Protein AF-A0A969H6C7-F1 (afdb_monomer_lite)

Sequence (296 aa):
MNLISELNAKKTYTETFSRNLITAAVVRMRVDLLSYNAMNLAEEISSWQKSLVGAHTVEDFLAGESTYPALMIPWWLAHSMYGRVDINFHTNLVYAFVNGYYAMRLTNTLEHPHLSPALHFFHAKFNEMYHPYFGADHIFWRFLTTTWVQYAESLFHGRSNDVDARVALTKIAVVAICYRHQHHTLIAPWLKLADSFGVWEQALEELLYWRQYEQRQVKTWFLDAAAQLCQSGETVADWVERQGLEWGFQRMEQKLDKLIEEVSSFKSEGLLHYLAHRKSMLHQQKEATKTSALKQ

Structure (mmCIF, N/CA/C/O backbone):
data_AF-A0A969H6C7-F1
#
_entry.id   AF-A0A969H6C7-F1
#
loop_
_atom_site.group_PDB
_atom_site.id
_atom_site.type_symbol
_atom_site.label_atom_id
_atom_site.label_alt_id
_atom_site.label_comp_id
_atom_site.label_asym_id
_atom_site.label_entity_id
_atom_site.label_seq_id
_atom_site.pdbx_PDB_ins_code
_atom_site.Cartn_x
_atom_site.Cartn_y
_atom_site.Cartn_z
_atom_site.occupancy
_atom_site.B_iso_or_equiv
_atom_site.auth_seq_id
_atom_site.auth_comp_id
_atom_site.auth_asym_id
_atom_site.auth_atom_id
_atom_site.pdbx_PDB_model_num
ATOM 1 N N . MET A 1 1 ? 11.470 -33.787 10.511 1.00 46.31 1 MET A N 1
ATOM 2 C CA . MET A 1 1 ? 12.002 -32.413 10.391 1.00 46.31 1 MET A CA 1
ATOM 3 C C . MET A 1 1 ? 10.806 -31.475 10.437 1.00 46.31 1 MET A C 1
ATOM 5 O O . MET A 1 1 ? 9.814 -31.773 9.789 1.00 46.31 1 MET A O 1
ATOM 9 N N . ASN A 1 2 ? 10.801 -30.502 11.348 1.00 43.19 2 ASN A N 1
ATOM 10 C CA . ASN A 1 2 ? 9.576 -29.840 11.801 1.00 43.19 2 ASN A CA 1
ATOM 11 C C . ASN A 1 2 ? 9.119 -28.797 10.761 1.00 43.19 2 ASN A C 1
ATOM 13 O O . ASN A 1 2 ? 9.894 -27.904 10.421 1.00 43.19 2 ASN A O 1
ATOM 17 N N . LEU A 1 3 ? 7.877 -28.885 10.271 1.00 35.41 3 LEU A N 1
ATOM 18 C CA . LEU A 1 3 ? 7.308 -27.944 9.290 1.00 35.41 3 LEU A CA 1
ATOM 19 C C . LEU A 1 3 ? 7.485 -26.487 9.762 1.00 35.41 3 LEU A C 1
ATOM 21 O O . LEU A 1 3 ? 7.820 -25.603 8.986 1.00 35.41 3 LEU A O 1
ATOM 25 N N . ILE A 1 4 ? 7.380 -26.264 11.075 1.00 38.31 4 ILE A N 1
ATOM 26 C CA . ILE A 1 4 ? 7.579 -24.967 11.732 1.00 38.31 4 ILE A CA 1
ATOM 27 C C . ILE A 1 4 ? 9.027 -24.454 11.593 1.00 38.31 4 ILE A C 1
ATOM 29 O O . ILE A 1 4 ? 9.227 -23.259 11.398 1.00 38.31 4 ILE A O 1
ATOM 33 N N . SER A 1 5 ? 10.050 -25.320 11.640 1.00 35.19 5 SER A N 1
ATOM 34 C CA . SER A 1 5 ? 11.451 -24.888 11.479 1.00 35.19 5 SER A CA 1
ATOM 35 C C . SER A 1 5 ? 11.804 -24.535 10.032 1.00 35.19 5 SER A C 1
ATOM 37 O O . SER A 1 5 ? 12.533 -23.573 9.808 1.00 35.19 5 SER A O 1
ATOM 39 N N . GLU A 1 6 ? 11.253 -25.254 9.048 1.00 39.19 6 GLU A N 1
ATOM 40 C CA . GLU A 1 6 ? 11.423 -24.903 7.627 1.00 39.19 6 GLU A CA 1
ATOM 41 C C . GLU A 1 6 ? 10.637 -23.638 7.255 1.00 39.19 6 GLU A C 1
ATOM 43 O O . GLU A 1 6 ? 11.134 -22.796 6.504 1.00 39.19 6 GLU A O 1
ATOM 48 N N . LEU A 1 7 ? 9.444 -23.458 7.832 1.00 44.38 7 LEU A N 1
ATOM 49 C CA . LEU A 1 7 ? 8.639 -22.246 7.672 1.00 44.38 7 LEU A CA 1
ATOM 50 C C . LEU A 1 7 ? 9.320 -21.022 8.302 1.00 44.38 7 LEU A C 1
ATOM 52 O O . LEU A 1 7 ? 9.371 -19.971 7.668 1.00 44.38 7 LEU A O 1
ATOM 56 N N . ASN A 1 8 ? 9.922 -21.161 9.487 1.00 39.47 8 ASN A N 1
ATOM 57 C CA . ASN A 1 8 ? 10.677 -20.076 10.120 1.00 39.47 8 ASN A CA 1
ATOM 58 C C . ASN A 1 8 ? 11.936 -19.699 9.320 1.00 39.47 8 ASN A C 1
ATOM 60 O O . ASN A 1 8 ? 12.222 -18.516 9.171 1.00 39.47 8 ASN A O 1
ATOM 64 N N . ALA A 1 9 ? 12.648 -20.668 8.731 1.00 41.81 9 ALA A N 1
ATOM 65 C CA . ALA A 1 9 ? 13.809 -20.388 7.881 1.00 41.81 9 ALA A CA 1
ATOM 66 C C . ALA A 1 9 ? 13.431 -19.660 6.571 1.00 41.81 9 ALA A C 1
ATOM 68 O O . ALA A 1 9 ? 14.112 -18.716 6.162 1.00 41.81 9 ALA A O 1
ATOM 69 N N . LYS A 1 10 ? 12.312 -20.042 5.932 1.00 49.72 10 LYS A N 1
ATOM 70 C CA . LYS A 1 10 ? 11.771 -19.344 4.746 1.00 49.72 10 LYS A CA 1
ATOM 71 C C . LYS A 1 10 ? 11.244 -17.937 5.077 1.00 49.72 10 LYS A C 1
ATOM 73 O O . LYS A 1 10 ? 11.385 -17.028 4.250 1.00 49.72 10 LYS A O 1
ATOM 78 N N . LYS A 1 11 ? 10.690 -17.745 6.283 1.00 51.75 11 LYS A N 1
ATOM 79 C CA . LYS A 1 11 ? 10.237 -16.446 6.809 1.00 51.75 11 LYS A CA 1
ATOM 80 C C . LYS A 1 11 ? 11.403 -15.464 6.939 1.00 51.75 11 LYS A C 1
ATOM 82 O O . LYS A 1 11 ? 11.370 -14.398 6.328 1.00 51.75 11 LYS A O 1
ATOM 87 N N . THR A 1 12 ? 12.482 -15.872 7.612 1.00 57.22 12 THR A N 1
ATOM 88 C CA . THR A 1 12 ? 13.676 -15.030 7.787 1.00 57.22 12 THR A CA 1
ATOM 89 C C . THR A 1 12 ? 14.311 -14.650 6.451 1.00 57.22 12 THR A C 1
ATOM 91 O O . THR A 1 12 ? 14.778 -13.523 6.301 1.00 57.22 12 THR A O 1
ATOM 94 N N . TYR A 1 13 ? 14.294 -15.538 5.453 1.00 52.09 13 TYR A N 1
ATOM 95 C CA . TYR A 1 13 ? 14.873 -15.236 4.144 1.00 52.09 13 TYR A CA 1
ATOM 96 C C . TYR A 1 13 ? 14.082 -14.164 3.383 1.00 52.09 13 TYR A C 1
ATOM 98 O O . TYR A 1 13 ? 14.671 -13.208 2.886 1.00 52.09 13 TYR A O 1
ATOM 106 N N . THR A 1 14 ? 12.753 -14.287 3.331 1.00 63.06 14 THR A N 1
ATOM 107 C CA . THR A 1 14 ? 11.897 -13.361 2.570 1.00 63.06 14 THR A CA 1
ATOM 108 C C . THR A 1 14 ? 11.864 -11.972 3.213 1.00 63.06 14 THR A C 1
ATOM 110 O O . THR A 1 14 ? 12.031 -10.975 2.513 1.00 63.06 14 THR A O 1
ATOM 113 N N . GLU A 1 15 ? 11.751 -11.901 4.543 1.00 65.38 15 GLU A N 1
ATOM 114 C CA . GLU A 1 15 ? 11.756 -10.641 5.302 1.00 65.38 15 GLU A CA 1
ATOM 115 C C . GLU A 1 15 ? 13.103 -9.915 5.183 1.00 65.38 15 GLU A C 1
ATOM 117 O O . GLU A 1 15 ? 13.151 -8.747 4.786 1.00 65.38 15 GLU A O 1
ATOM 122 N N . THR A 1 16 ? 14.216 -10.621 5.412 1.00 65.06 16 THR A N 1
ATOM 123 C CA . THR A 1 16 ? 15.564 -10.043 5.260 1.00 65.06 16 THR A CA 1
ATOM 124 C C . THR A 1 16 ? 15.804 -9.552 3.833 1.00 65.06 16 THR A C 1
ATOM 126 O O . THR A 1 16 ? 16.326 -8.458 3.624 1.00 65.06 16 THR A O 1
ATOM 129 N N . PHE A 1 17 ? 15.384 -10.334 2.837 1.00 68.88 17 PHE A N 1
ATOM 130 C CA . PHE A 1 17 ? 15.564 -9.991 1.433 1.00 68.88 17 PHE A CA 1
ATOM 131 C C . PHE A 1 17 ? 14.776 -8.732 1.041 1.00 68.88 17 PHE A C 1
ATOM 133 O O . PHE A 1 17 ? 15.332 -7.811 0.443 1.00 68.88 17 PHE A O 1
ATOM 140 N N . SER A 1 18 ? 13.504 -8.646 1.436 1.00 77.38 18 SER A N 1
ATOM 141 C CA . SER A 1 18 ? 12.670 -7.469 1.171 1.00 77.38 18 SER A CA 1
ATOM 142 C C . SER A 1 18 ? 13.190 -6.199 1.851 1.00 77.38 18 SER A C 1
ATOM 144 O O . SER A 1 18 ? 13.223 -5.143 1.219 1.00 77.38 18 SER A O 1
ATOM 146 N N . ARG A 1 19 ? 13.694 -6.298 3.090 1.00 85.06 19 ARG A N 1
ATOM 147 C CA . ARG A 1 19 ? 14.294 -5.155 3.790 1.00 85.06 19 ARG A CA 1
ATOM 148 C C . ARG A 1 19 ? 15.532 -4.643 3.061 1.00 85.06 19 ARG A C 1
ATOM 150 O O . ARG A 1 19 ? 15.657 -3.441 2.867 1.00 85.06 19 ARG A O 1
ATOM 157 N N . ASN A 1 20 ? 16.386 -5.540 2.566 1.00 89.19 20 ASN A N 1
ATOM 158 C CA . ASN A 1 20 ? 17.564 -5.151 1.788 1.00 89.19 20 ASN A CA 1
ATOM 159 C C . ASN A 1 20 ? 17.195 -4.398 0.500 1.00 89.19 20 ASN A C 1
ATOM 161 O O . ASN A 1 20 ? 17.874 -3.434 0.150 1.00 89.19 20 ASN A O 1
ATOM 165 N N . LEU A 1 21 ? 16.117 -4.794 -0.190 1.00 91.69 21 LEU A N 1
ATOM 166 C CA . LEU A 1 21 ? 15.640 -4.071 -1.374 1.00 91.69 21 LEU A CA 1
ATOM 167 C C . LEU A 1 21 ? 15.113 -2.674 -1.033 1.00 91.69 21 LEU A C 1
ATOM 169 O O . LEU A 1 21 ? 15.402 -1.721 -1.755 1.00 91.69 21 LEU A O 1
ATOM 173 N N . ILE A 1 22 ? 14.377 -2.541 0.072 1.00 92.38 22 ILE A N 1
ATOM 174 C CA . ILE A 1 22 ? 13.881 -1.248 0.560 1.00 92.38 22 ILE A CA 1
ATOM 175 C C . ILE A 1 22 ? 15.056 -0.339 0.922 1.00 92.38 22 ILE A C 1
ATOM 177 O O . ILE A 1 22 ? 15.124 0.792 0.446 1.00 92.38 22 ILE A O 1
ATOM 181 N N . THR A 1 23 ? 16.020 -0.841 1.697 1.00 93.56 23 THR A N 1
ATOM 182 C CA . THR A 1 23 ? 17.235 -0.095 2.044 1.00 93.56 23 THR A CA 1
ATOM 183 C C . THR A 1 23 ? 17.990 0.340 0.791 1.00 93.56 23 THR A C 1
ATOM 185 O O . THR A 1 23 ? 18.357 1.506 0.669 1.00 93.56 23 THR A O 1
ATOM 188 N N . ALA A 1 24 ? 18.170 -0.555 -0.184 1.00 94.56 24 ALA A N 1
ATOM 189 C CA . ALA A 1 24 ? 18.819 -0.213 -1.445 1.00 94.56 24 ALA A CA 1
ATOM 190 C C . ALA A 1 24 ? 18.055 0.878 -2.215 1.00 94.56 24 ALA A C 1
ATOM 192 O O . ALA A 1 24 ? 18.681 1.782 -2.767 1.00 94.56 24 ALA A O 1
ATOM 193 N N . ALA A 1 25 ? 16.719 0.839 -2.223 1.00 96.19 25 ALA A N 1
ATOM 194 C CA . ALA A 1 25 ? 15.891 1.857 -2.861 1.00 96.19 25 ALA A CA 1
ATOM 195 C C . ALA A 1 25 ? 16.013 3.230 -2.176 1.00 96.19 25 ALA A C 1
ATOM 197 O O . ALA A 1 25 ? 16.185 4.239 -2.863 1.00 96.19 25 ALA A O 1
ATOM 198 N N . VAL A 1 26 ? 15.986 3.276 -0.841 1.00 94.62 26 VAL A N 1
ATOM 199 C CA . VAL A 1 26 ? 16.152 4.516 -0.061 1.00 94.62 26 VAL A CA 1
ATOM 200 C C . VAL A 1 26 ? 17.550 5.107 -0.265 1.00 94.62 26 VAL A C 1
ATOM 202 O O . VAL A 1 26 ? 17.691 6.302 -0.532 1.00 94.62 26 VAL A O 1
ATOM 205 N N . VAL A 1 27 ? 18.591 4.269 -0.229 1.00 95.19 27 VAL A N 1
ATOM 206 C CA . VAL A 1 27 ? 19.972 4.693 -0.505 1.00 95.19 27 VAL A CA 1
ATOM 207 C C . VAL A 1 27 ? 20.102 5.225 -1.932 1.00 95.19 27 VAL A C 1
ATOM 209 O O . VAL A 1 27 ? 20.648 6.311 -2.124 1.00 95.19 27 VAL A O 1
ATOM 212 N N . ARG A 1 28 ? 19.565 4.510 -2.930 1.00 96.75 28 ARG A N 1
ATOM 213 C CA . ARG A 1 28 ? 19.587 4.941 -4.336 1.00 96.75 28 ARG A CA 1
ATOM 214 C C . ARG A 1 28 ? 18.908 6.295 -4.524 1.00 96.75 28 ARG A C 1
ATOM 216 O O . ARG A 1 28 ? 19.462 7.147 -5.204 1.00 96.75 28 ARG A O 1
ATOM 223 N N . MET A 1 29 ? 17.763 6.524 -3.885 1.00 96.12 29 MET A N 1
ATOM 224 C CA . MET A 1 29 ? 17.025 7.792 -3.966 1.00 96.12 29 MET A CA 1
ATOM 225 C C . MET A 1 29 ? 17.876 8.958 -3.459 1.00 96.12 29 MET A C 1
ATOM 227 O O . MET A 1 29 ? 17.951 10.006 -4.100 1.00 96.12 29 MET A O 1
ATOM 231 N N . ARG A 1 30 ? 18.569 8.761 -2.331 1.00 93.38 30 ARG A N 1
ATOM 232 C CA . ARG A 1 30 ? 19.488 9.762 -1.785 1.00 93.38 30 ARG A CA 1
ATOM 233 C C . ARG A 1 30 ? 20.674 10.014 -2.717 1.00 93.38 30 ARG A C 1
ATOM 235 O O . ARG A 1 30 ? 21.039 11.167 -2.926 1.00 93.38 30 ARG A O 1
ATOM 242 N N . VAL A 1 31 ? 21.267 8.959 -3.276 1.00 95.50 31 VAL A N 1
ATOM 243 C CA . VAL A 1 31 ? 22.373 9.075 -4.241 1.00 95.50 31 VAL A CA 1
ATOM 244 C C . VAL A 1 31 ? 21.931 9.834 -5.493 1.00 95.50 31 VAL A C 1
ATOM 246 O O . VAL A 1 31 ? 22.638 10.745 -5.918 1.00 95.50 31 VAL A O 1
ATOM 249 N N . ASP A 1 32 ? 20.752 9.528 -6.037 1.00 95.62 32 ASP A N 1
ATOM 250 C CA . ASP A 1 32 ? 20.200 10.207 -7.211 1.00 95.62 32 ASP A CA 1
ATOM 251 C C . ASP A 1 32 ? 20.041 11.713 -6.946 1.00 95.62 32 ASP A C 1
ATOM 253 O O . ASP A 1 32 ? 20.537 12.520 -7.730 1.00 95.62 32 ASP A O 1
ATOM 257 N N . LEU A 1 33 ? 19.442 12.114 -5.817 1.00 92.88 33 LEU A N 1
ATOM 258 C CA . LEU A 1 33 ? 19.308 13.532 -5.441 1.00 92.88 33 LEU A CA 1
ATOM 259 C C . LEU A 1 33 ? 20.664 14.253 -5.378 1.00 92.88 33 LEU A C 1
ATOM 261 O O . LEU A 1 33 ? 20.816 15.352 -5.915 1.00 92.88 33 LEU A O 1
ATOM 265 N N . LEU A 1 34 ? 21.664 13.621 -4.760 1.00 92.88 34 LEU A N 1
ATOM 266 C CA . LEU A 1 34 ? 23.010 14.187 -4.655 1.00 92.88 34 LEU A CA 1
ATOM 267 C C . LEU A 1 34 ? 23.708 14.275 -6.019 1.00 92.88 34 LEU A C 1
ATOM 269 O O . LEU A 1 34 ? 24.410 15.250 -6.276 1.00 92.88 34 LEU A O 1
ATOM 273 N N . SER A 1 35 ? 23.477 13.313 -6.917 1.00 93.75 35 SER A N 1
ATOM 274 C CA . SER A 1 35 ? 24.076 13.302 -8.259 1.00 93.75 35 SER A CA 1
ATOM 275 C C . SER A 1 35 ? 23.620 14.471 -9.144 1.00 93.75 35 SER A C 1
ATOM 277 O O . SER A 1 35 ? 24.362 14.899 -10.025 1.00 93.75 35 SER A O 1
ATOM 279 N N . TYR A 1 36 ? 22.439 15.040 -8.872 1.00 90.69 36 TYR A N 1
ATOM 280 C CA . TYR A 1 36 ? 21.920 16.229 -9.557 1.00 90.69 36 TYR A CA 1
ATOM 281 C C . TYR A 1 36 ? 22.321 17.552 -8.880 1.00 90.69 36 TYR A C 1
ATOM 283 O O . TYR A 1 36 ? 21.753 18.595 -9.198 1.00 90.69 36 TYR A O 1
ATOM 291 N N . ASN A 1 37 ? 23.274 17.536 -7.938 1.00 89.12 37 ASN A N 1
ATOM 292 C CA . ASN A 1 37 ? 23.652 18.689 -7.107 1.00 89.12 37 ASN A CA 1
ATOM 293 C C . ASN A 1 37 ? 22.472 19.302 -6.322 1.00 89.12 37 ASN A C 1
ATOM 295 O O . ASN A 1 37 ? 22.511 20.470 -5.936 1.00 89.12 37 ASN A O 1
ATOM 299 N N . ALA A 1 38 ? 21.424 18.521 -6.043 1.00 92.00 38 ALA A N 1
ATOM 300 C CA . ALA A 1 38 ? 20.226 18.975 -5.338 1.00 92.00 38 ALA A CA 1
ATOM 301 C C . ALA A 1 38 ? 20.362 18.801 -3.812 1.00 92.00 38 ALA A C 1
ATOM 303 O O . ALA A 1 38 ? 19.491 18.227 -3.162 1.00 92.00 38 ALA A O 1
ATOM 304 N N . MET A 1 39 ? 21.471 19.278 -3.232 1.00 92.00 39 MET A N 1
ATOM 305 C CA . MET A 1 39 ? 21.825 19.037 -1.822 1.00 92.00 39 MET A CA 1
ATOM 306 C C . MET A 1 39 ? 20.764 19.558 -0.846 1.00 92.00 39 MET A C 1
ATOM 308 O O . MET A 1 39 ? 20.281 18.794 -0.016 1.00 92.00 39 MET A O 1
ATOM 312 N N . ASN A 1 40 ? 20.324 20.809 -1.016 1.00 92.81 40 ASN A N 1
ATOM 313 C CA . ASN A 1 40 ? 19.285 21.401 -0.167 1.00 92.81 40 ASN A CA 1
ATOM 314 C C . ASN A 1 40 ? 17.976 20.602 -0.253 1.00 92.81 40 ASN A C 1
ATOM 316 O O . ASN A 1 40 ? 17.353 20.306 0.758 1.00 92.81 40 ASN A O 1
ATOM 320 N N . LEU A 1 41 ? 17.585 20.185 -1.463 1.00 92.38 41 LEU A N 1
ATOM 321 C CA . LEU A 1 41 ? 16.384 19.373 -1.658 1.00 92.38 41 LEU A CA 1
ATOM 322 C C . LEU A 1 41 ? 16.512 18.006 -0.970 1.00 92.38 41 LEU A C 1
ATOM 324 O O . LEU A 1 41 ? 15.548 17.524 -0.384 1.00 92.38 41 LEU A O 1
ATOM 328 N N . ALA A 1 42 ? 17.696 17.390 -1.016 1.00 94.00 42 ALA A N 1
ATOM 329 C CA . ALA A 1 42 ? 17.961 16.122 -0.348 1.00 94.00 42 ALA A CA 1
ATOM 330 C C . ALA A 1 42 ? 17.851 16.231 1.180 1.00 94.00 42 ALA A C 1
ATOM 332 O O . ALA A 1 42 ? 17.323 15.317 1.819 1.00 94.00 42 ALA A O 1
ATOM 333 N N . GLU A 1 43 ? 18.326 17.331 1.767 1.00 94.06 43 GLU A N 1
ATOM 334 C CA . GLU A 1 43 ? 18.209 17.603 3.204 1.00 94.06 43 GLU A CA 1
ATOM 335 C C . GLU A 1 43 ? 16.754 17.823 3.623 1.00 94.06 43 GLU A C 1
ATOM 337 O O . GLU A 1 43 ? 16.290 17.175 4.564 1.00 94.06 43 GLU A O 1
ATOM 342 N N . GLU A 1 44 ? 16.017 18.647 2.878 1.00 94.69 44 GLU A N 1
ATOM 343 C CA . GLU A 1 44 ? 14.596 18.918 3.117 1.00 94.69 44 GLU A CA 1
ATOM 344 C C . GLU A 1 44 ? 13.747 17.641 3.008 1.00 94.69 44 GLU A C 1
ATOM 346 O O . GLU A 1 44 ? 12.981 17.315 3.918 1.00 94.69 44 GLU A O 1
ATOM 351 N N . ILE A 1 45 ? 13.953 16.840 1.954 1.00 94.69 45 ILE A N 1
ATOM 352 C CA . ILE A 1 45 ? 13.303 15.529 1.797 1.00 94.69 45 ILE A CA 1
ATOM 353 C C . ILE A 1 45 ? 13.647 14.610 2.972 1.00 94.69 45 ILE A C 1
ATOM 355 O O . ILE A 1 45 ? 12.757 13.959 3.515 1.00 94.69 45 ILE A O 1
ATOM 359 N N . SER A 1 46 ? 14.915 14.554 3.389 1.00 93.44 46 SER A N 1
ATOM 360 C CA . SER A 1 46 ? 15.341 13.689 4.497 1.00 93.44 46 SER A CA 1
ATOM 361 C C . SER A 1 46 ? 14.720 14.115 5.830 1.00 93.44 46 SER A C 1
ATOM 363 O O . SER A 1 46 ? 14.352 13.266 6.641 1.00 93.44 46 SER A O 1
ATOM 365 N N . SER A 1 47 ? 14.613 15.423 6.074 1.00 93.31 47 SER A N 1
ATOM 366 C CA . SER A 1 47 ? 13.973 15.986 7.266 1.00 93.31 47 SER A CA 1
ATOM 367 C C . SER A 1 47 ? 12.483 15.646 7.306 1.00 93.31 47 SER A C 1
ATOM 369 O O . SER A 1 47 ? 11.981 15.126 8.303 1.00 93.31 47 SER A O 1
ATOM 371 N N . TRP A 1 48 ? 11.795 15.836 6.181 1.00 93.69 48 TRP A N 1
ATOM 372 C CA . TRP A 1 48 ? 10.390 15.476 6.027 1.00 93.69 48 TRP A CA 1
ATOM 373 C C . TRP A 1 48 ? 10.141 13.971 6.160 1.00 93.69 48 TRP A C 1
ATOM 375 O O . TRP A 1 48 ? 9.233 13.546 6.865 1.00 93.69 48 TRP A O 1
ATOM 385 N N . GLN A 1 49 ? 10.982 13.129 5.564 1.00 93.06 49 GLN A N 1
ATOM 386 C CA . GLN A 1 49 ? 10.866 11.680 5.730 1.00 93.06 49 GLN A CA 1
ATOM 387 C C . GLN A 1 49 ? 10.992 11.270 7.198 1.00 93.06 49 GLN A C 1
ATOM 389 O O . GLN A 1 49 ? 10.211 10.445 7.660 1.00 93.06 49 GLN A O 1
ATOM 394 N N . LYS A 1 50 ? 11.914 11.882 7.953 1.00 92.00 50 LYS A N 1
ATOM 395 C CA . LYS A 1 50 ? 12.035 11.655 9.401 1.00 92.00 50 LYS A CA 1
ATOM 396 C C . LYS A 1 50 ? 10.784 12.086 10.165 1.00 92.00 50 LYS A C 1
ATOM 398 O O . LYS A 1 50 ? 10.373 11.375 11.077 1.00 92.00 50 LYS A O 1
ATOM 403 N N . SER A 1 51 ? 10.162 13.209 9.799 1.00 91.19 51 SER A N 1
ATOM 404 C CA . SER A 1 51 ? 8.934 13.657 10.468 1.00 91.19 51 SER A CA 1
ATOM 405 C C . SER A 1 51 ? 7.747 12.725 10.207 1.00 91.19 51 SER A C 1
ATOM 407 O O . SER A 1 51 ? 6.920 12.551 11.099 1.00 91.19 51 SER A O 1
ATOM 409 N N . LEU A 1 52 ? 7.694 12.072 9.039 1.00 87.56 52 LEU A N 1
ATOM 410 C CA . LEU A 1 52 ? 6.677 11.062 8.727 1.00 87.56 52 LEU A CA 1
ATOM 411 C C . LEU A 1 52 ? 6.830 9.784 9.560 1.00 87.56 52 LEU A C 1
ATOM 413 O O . LEU A 1 52 ? 5.832 9.220 10.002 1.00 87.56 52 LEU A O 1
ATOM 417 N N . VAL A 1 53 ? 8.064 9.305 9.745 1.00 88.62 53 VAL A N 1
ATOM 418 C CA . VAL A 1 53 ? 8.327 7.989 10.361 1.00 88.62 53 VAL A CA 1
ATOM 419 C C . VAL A 1 53 ? 8.545 8.048 11.876 1.00 88.62 53 VAL A C 1
ATOM 421 O O . VAL A 1 53 ? 8.555 7.014 12.547 1.00 88.62 53 VAL A O 1
ATOM 424 N N . GLY A 1 54 ? 8.711 9.248 12.438 1.00 89.81 54 GLY A N 1
ATOM 425 C CA . GLY A 1 54 ? 8.875 9.465 13.872 1.00 89.81 54 GLY A CA 1
ATOM 426 C C . GLY A 1 54 ? 10.163 8.844 14.416 1.00 89.81 54 GLY A C 1
ATOM 427 O O . GLY A 1 54 ? 11.262 9.210 14.010 1.00 89.81 54 GLY A O 1
ATOM 428 N N . ALA A 1 55 ? 10.033 7.921 15.373 1.00 87.00 55 ALA A N 1
ATOM 429 C CA . ALA A 1 55 ? 11.172 7.266 16.024 1.00 87.00 55 ALA A CA 1
ATOM 430 C C . ALA A 1 55 ? 11.802 6.129 15.192 1.00 87.00 55 ALA A C 1
ATOM 432 O O . ALA A 1 55 ? 12.824 5.571 15.594 1.00 87.00 55 ALA A O 1
ATOM 433 N N . HIS A 1 56 ? 11.193 5.762 14.063 1.00 89.25 56 HIS A N 1
ATOM 434 C CA . HIS A 1 56 ? 11.674 4.691 13.194 1.00 89.25 56 HIS A CA 1
ATOM 435 C C . HIS A 1 56 ? 12.679 5.208 12.159 1.00 89.25 56 HIS A C 1
ATOM 437 O O . HIS A 1 56 ? 12.756 6.402 11.874 1.00 89.25 56 HIS A O 1
ATOM 443 N N . THR A 1 57 ? 13.451 4.302 11.559 1.00 90.81 57 THR A N 1
ATOM 444 C CA . THR A 1 57 ? 14.146 4.618 10.305 1.00 90.81 57 THR A CA 1
ATOM 445 C C . THR A 1 57 ? 13.149 4.586 9.146 1.00 90.81 57 THR A C 1
ATOM 447 O O . THR A 1 57 ? 12.064 4.006 9.248 1.00 90.81 57 THR A O 1
ATOM 450 N N . VAL A 1 58 ? 13.509 5.201 8.019 1.00 89.56 58 VAL A N 1
ATOM 451 C CA . VAL A 1 58 ? 12.6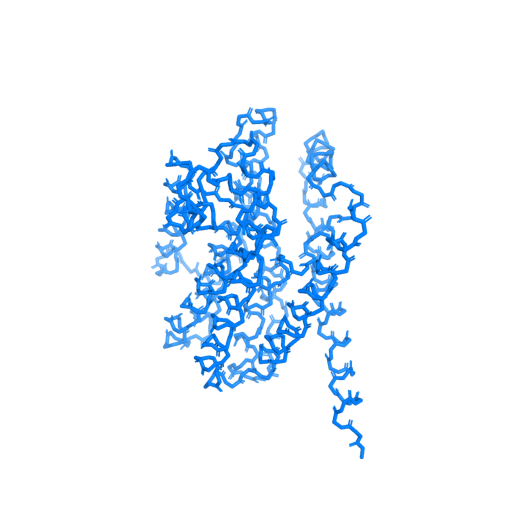67 5.191 6.815 1.00 89.56 58 VAL A CA 1
ATOM 452 C C . VAL A 1 58 ? 12.480 3.768 6.295 1.00 89.56 58 VAL A C 1
ATOM 454 O O . VAL A 1 58 ? 11.384 3.371 5.907 1.00 89.56 58 VAL A O 1
ATOM 457 N N . GLU A 1 59 ? 13.552 2.987 6.327 1.00 90.94 59 GLU A N 1
ATOM 458 C CA . GLU A 1 59 ? 13.575 1.594 5.918 1.00 90.94 59 GLU A CA 1
ATOM 459 C C . GLU A 1 59 ? 12.657 0.744 6.794 1.00 90.94 59 GLU A C 1
ATOM 461 O O . GLU A 1 59 ? 11.912 -0.077 6.267 1.00 90.94 59 GLU A O 1
ATOM 466 N N . ASP A 1 60 ? 12.668 0.967 8.110 1.00 89.31 60 ASP A N 1
ATOM 467 C CA . ASP A 1 60 ? 11.854 0.204 9.059 1.00 89.31 60 ASP A CA 1
ATOM 468 C C . ASP A 1 60 ? 10.378 0.564 8.943 1.00 89.31 60 ASP A C 1
ATOM 470 O O . ASP A 1 60 ? 9.524 -0.309 9.052 1.00 89.31 60 ASP A O 1
ATOM 474 N N . PHE A 1 61 ? 10.073 1.830 8.661 1.00 89.00 61 PHE A N 1
ATOM 475 C CA . PHE A 1 61 ? 8.714 2.264 8.368 1.00 89.00 61 PHE A CA 1
ATOM 476 C C . PHE A 1 61 ? 8.173 1.628 7.079 1.00 89.00 61 PHE A C 1
ATOM 478 O O . PHE A 1 61 ? 7.069 1.084 7.066 1.00 89.00 61 PHE A O 1
ATOM 485 N N . LEU A 1 62 ? 8.956 1.646 5.996 1.00 89.06 62 LEU A N 1
ATOM 486 C CA . LEU A 1 62 ? 8.560 1.050 4.715 1.00 89.06 62 LEU A CA 1
ATOM 487 C C . LEU A 1 62 ? 8.507 -0.486 4.774 1.00 89.06 62 LEU A C 1
ATOM 489 O O . LEU A 1 62 ? 7.696 -1.101 4.084 1.00 89.06 62 LEU A O 1
ATOM 493 N N . ALA A 1 63 ? 9.349 -1.105 5.604 1.00 87.31 63 ALA A N 1
ATOM 494 C CA . ALA A 1 63 ? 9.319 -2.537 5.894 1.00 87.31 63 ALA A CA 1
ATOM 495 C C . ALA A 1 63 ? 8.297 -2.911 6.984 1.00 87.31 63 ALA A C 1
ATOM 497 O O . ALA A 1 63 ? 8.116 -4.095 7.266 1.00 87.31 63 ALA A O 1
ATOM 498 N N . GLY A 1 64 ? 7.644 -1.921 7.599 1.00 84.56 64 GLY A N 1
ATOM 499 C CA . GLY A 1 64 ? 6.651 -2.114 8.645 1.00 84.56 64 GLY A CA 1
ATOM 500 C C . GLY A 1 64 ? 5.402 -2.809 8.115 1.00 84.56 64 GLY A C 1
ATOM 501 O O . GLY A 1 64 ? 5.075 -2.725 6.934 1.00 84.56 64 GLY A O 1
ATOM 502 N N . GLU A 1 65 ? 4.679 -3.487 9.000 1.00 78.56 65 GLU A N 1
ATOM 503 C CA . GLU A 1 65 ? 3.613 -4.432 8.644 1.00 78.56 65 GLU A CA 1
ATOM 504 C C . GLU A 1 65 ? 2.500 -3.879 7.754 1.00 78.56 65 GLU A C 1
ATOM 506 O O . GLU A 1 65 ? 1.907 -4.655 7.006 1.00 78.56 65 GLU A O 1
ATOM 511 N N . SER A 1 66 ? 2.226 -2.574 7.825 1.00 73.44 66 SER A N 1
ATOM 512 C CA . SER A 1 66 ? 1.197 -1.921 7.014 1.00 73.44 66 SER A CA 1
ATOM 513 C C . SER A 1 66 ? 1.682 -1.609 5.591 1.00 73.44 66 SER A C 1
ATOM 515 O O . SER A 1 66 ? 0.910 -1.699 4.639 1.00 73.44 66 SER A O 1
ATOM 517 N N . THR A 1 67 ? 2.967 -1.277 5.406 1.00 77.81 67 THR A N 1
ATOM 518 C CA . THR A 1 67 ? 3.543 -0.919 4.092 1.00 77.81 67 THR A CA 1
ATOM 519 C C . THR A 1 67 ? 4.147 -2.118 3.375 1.00 77.81 67 THR A C 1
ATOM 521 O O . THR A 1 67 ? 4.084 -2.223 2.148 1.00 77.81 67 THR A O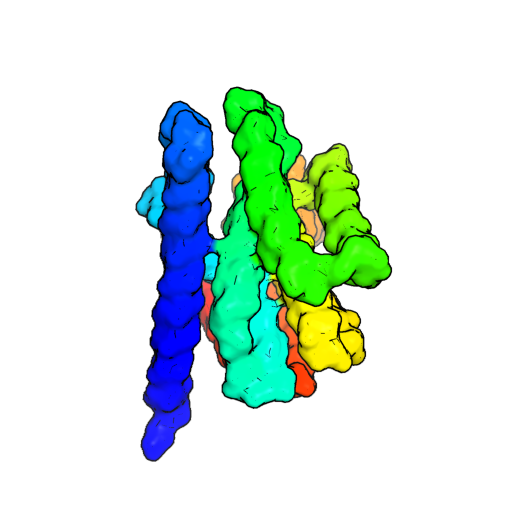 1
ATOM 524 N N . TYR A 1 68 ? 4.658 -3.071 4.147 1.00 77.75 68 TYR A N 1
ATOM 525 C CA . TYR A 1 68 ? 5.238 -4.322 3.684 1.00 77.75 68 TYR A CA 1
ATOM 526 C C . TYR A 1 68 ? 4.419 -5.052 2.599 1.00 77.75 68 TYR A C 1
ATOM 528 O O . TYR A 1 68 ? 4.994 -5.461 1.587 1.00 77.75 68 TYR A O 1
ATOM 536 N N . PRO A 1 69 ? 3.082 -5.185 2.707 1.00 83.38 69 PRO A N 1
ATOM 537 C CA . PRO A 1 69 ? 2.293 -5.978 1.760 1.00 83.38 69 PRO A CA 1
ATOM 538 C C . PRO A 1 69 ? 2.246 -5.338 0.384 1.00 83.38 69 PRO A C 1
ATOM 540 O O . PRO A 1 69 ? 2.216 -6.038 -0.627 1.00 83.38 69 PRO A O 1
ATOM 543 N N . ALA A 1 70 ? 2.296 -4.009 0.338 1.00 88.94 70 ALA A N 1
ATOM 544 C CA . ALA A 1 70 ? 2.240 -3.260 -0.901 1.00 88.94 70 ALA A CA 1
ATOM 545 C C . ALA A 1 70 ? 3.464 -3.537 -1.796 1.00 88.94 70 ALA A C 1
ATOM 547 O O . ALA A 1 70 ? 3.347 -3.573 -3.024 1.00 88.94 70 ALA A O 1
ATOM 548 N N . LEU A 1 71 ? 4.612 -3.815 -1.168 1.00 89.25 71 LEU A N 1
ATOM 549 C CA . LEU A 1 71 ? 5.857 -4.234 -1.813 1.00 89.25 71 LEU A CA 1
ATOM 550 C C . LEU A 1 71 ? 5.926 -5.751 -2.049 1.00 89.25 71 LEU A C 1
ATOM 552 O O . LEU A 1 71 ? 6.513 -6.200 -3.035 1.00 89.25 71 LEU A O 1
ATOM 556 N N . MET A 1 72 ? 5.294 -6.548 -1.184 1.00 91.81 72 MET A N 1
ATOM 557 C CA . MET A 1 72 ? 5.346 -8.011 -1.258 1.00 91.81 72 MET A CA 1
ATOM 558 C C . MET A 1 72 ? 4.323 -8.646 -2.198 1.00 91.81 72 MET A C 1
ATOM 560 O O . MET A 1 72 ? 4.611 -9.692 -2.777 1.00 91.81 72 MET A O 1
ATOM 564 N N . ILE A 1 73 ? 3.156 -8.036 -2.414 1.00 95.19 73 ILE A N 1
ATOM 565 C CA . ILE A 1 73 ? 2.166 -8.534 -3.380 1.00 95.19 73 ILE A CA 1
ATOM 566 C C . ILE A 1 73 ? 2.788 -8.698 -4.782 1.00 95.19 73 ILE A C 1
ATOM 568 O O . ILE A 1 73 ? 2.674 -9.790 -5.349 1.00 95.19 73 ILE A O 1
ATOM 572 N N . PRO A 1 74 ? 3.518 -7.704 -5.330 1.00 95.56 74 PRO A N 1
ATOM 573 C CA . PRO A 1 74 ? 4.236 -7.865 -6.592 1.00 95.56 74 PRO A CA 1
ATOM 574 C C . PRO A 1 74 ? 5.280 -8.997 -6.552 1.00 95.56 74 PRO A C 1
ATOM 576 O O . PRO A 1 74 ? 5.428 -9.737 -7.525 1.00 95.56 74 PRO A O 1
ATOM 579 N N . TRP A 1 75 ? 5.980 -9.182 -5.428 1.00 94.50 75 TRP A N 1
ATOM 580 C CA . TRP A 1 75 ? 6.955 -10.268 -5.263 1.00 94.50 75 TRP A CA 1
ATOM 581 C C . TRP A 1 75 ? 6.290 -11.646 -5.336 1.00 94.50 75 TRP A C 1
ATOM 583 O O . TRP A 1 75 ? 6.711 -12.511 -6.106 1.00 94.50 75 TRP A O 1
ATOM 593 N N . TRP A 1 76 ? 5.221 -11.846 -4.563 1.00 95.25 76 TRP A N 1
ATOM 594 C CA . TRP A 1 76 ? 4.460 -13.092 -4.542 1.00 95.25 76 TRP A CA 1
ATOM 595 C C . TRP A 1 76 ? 3.841 -13.410 -5.899 1.00 95.25 76 TRP A C 1
ATOM 597 O O . TRP A 1 76 ? 3.857 -14.571 -6.308 1.00 95.25 76 TRP A O 1
ATOM 607 N N . LEU A 1 77 ? 3.356 -12.395 -6.615 1.00 96.56 77 LEU A N 1
ATOM 608 C CA . LEU A 1 77 ? 2.869 -12.539 -7.982 1.00 96.56 77 LEU A CA 1
ATOM 609 C C . LEU A 1 77 ? 3.969 -13.076 -8.901 1.00 96.56 77 LEU A C 1
ATOM 611 O O . LEU A 1 77 ? 3.787 -14.130 -9.508 1.00 96.56 77 LEU A O 1
ATOM 615 N N . ALA A 1 78 ? 5.120 -12.399 -8.967 1.00 95.25 78 ALA A N 1
ATOM 616 C CA . ALA A 1 78 ? 6.231 -12.821 -9.820 1.00 95.25 78 ALA A CA 1
ATOM 617 C C . ALA A 1 78 ? 6.705 -14.243 -9.476 1.00 95.25 78 ALA A C 1
ATOM 619 O O . ALA A 1 78 ? 6.892 -15.078 -10.363 1.00 95.25 78 ALA A O 1
ATOM 620 N N . HIS A 1 79 ? 6.828 -14.546 -8.182 1.00 94.19 79 HIS A N 1
ATOM 621 C CA . HIS A 1 79 ? 7.222 -15.869 -7.717 1.00 94.19 79 HIS A CA 1
ATOM 622 C C . HIS A 1 79 ? 6.188 -16.948 -8.078 1.00 94.19 79 HIS A C 1
ATOM 624 O O . HIS A 1 79 ? 6.573 -18.045 -8.473 1.00 94.19 79 HIS A O 1
ATOM 630 N N . SER A 1 80 ? 4.884 -16.657 -8.002 1.00 94.69 80 SER A N 1
ATOM 631 C CA . SER A 1 80 ? 3.825 -17.625 -8.339 1.00 94.69 80 SER A CA 1
ATOM 632 C C . SER A 1 80 ? 3.829 -18.056 -9.812 1.00 94.69 80 SER A C 1
ATOM 634 O O . SER A 1 80 ? 3.389 -19.160 -10.126 1.00 94.69 80 SER A O 1
ATOM 636 N N . MET A 1 81 ? 4.360 -17.222 -10.716 1.00 93.88 81 MET A N 1
ATOM 637 C CA . MET A 1 81 ? 4.420 -17.529 -12.149 1.00 93.88 81 MET A CA 1
ATOM 638 C C . MET A 1 81 ? 5.509 -18.554 -12.493 1.00 93.88 81 MET A C 1
ATOM 640 O O . MET A 1 81 ? 5.291 -19.414 -13.345 1.00 93.88 81 MET A O 1
ATOM 644 N N . TYR A 1 82 ? 6.690 -18.455 -11.868 1.00 88.81 82 TYR A N 1
ATOM 645 C CA . TYR A 1 82 ? 7.888 -19.197 -12.302 1.00 88.81 82 TYR A CA 1
ATOM 646 C C . TYR A 1 82 ? 8.730 -19.806 -11.172 1.00 88.81 82 TYR A C 1
ATOM 648 O O . TYR A 1 82 ? 9.785 -20.377 -11.445 1.00 88.81 82 TYR A O 1
ATOM 656 N N . GLY A 1 83 ? 8.336 -19.642 -9.908 1.00 88.56 83 GLY A N 1
ATOM 657 C CA . GLY A 1 83 ? 9.126 -20.049 -8.737 1.00 88.56 83 GLY A CA 1
ATOM 658 C C . GLY A 1 83 ? 10.406 -19.232 -8.518 1.00 88.56 83 GLY A C 1
ATOM 659 O O . GLY A 1 83 ? 11.225 -19.583 -7.675 1.00 88.56 83 GLY A O 1
ATOM 660 N N . ARG A 1 84 ? 10.615 -18.157 -9.289 1.00 88.31 84 ARG A N 1
ATOM 661 C CA . ARG A 1 84 ? 11.755 -17.236 -9.179 1.00 88.31 84 ARG A CA 1
ATOM 662 C C . ARG A 1 84 ? 11.345 -15.826 -9.585 1.00 88.31 84 ARG A C 1
ATOM 664 O O . ARG A 1 84 ? 10.438 -15.662 -10.397 1.00 88.31 84 ARG A O 1
ATOM 671 N N . VAL A 1 85 ? 12.049 -14.829 -9.058 1.00 91.44 85 VAL A N 1
ATOM 672 C CA . VAL A 1 85 ? 11.811 -13.408 -9.346 1.00 91.44 85 VAL A CA 1
ATOM 673 C C . VAL A 1 85 ? 12.976 -12.841 -10.159 1.00 91.44 85 VAL A C 1
ATOM 675 O O . VAL A 1 85 ? 14.137 -13.112 -9.853 1.00 91.44 85 VAL A O 1
ATOM 678 N N . ASP A 1 86 ? 12.676 -12.054 -11.196 1.00 93.75 86 ASP A N 1
ATOM 679 C CA . ASP A 1 86 ? 13.674 -11.212 -11.865 1.00 93.75 86 ASP A CA 1
ATOM 680 C C . ASP A 1 86 ? 14.081 -10.088 -10.906 1.00 93.75 86 ASP A C 1
ATOM 682 O O . ASP A 1 86 ? 13.354 -9.112 -10.714 1.00 93.75 86 ASP A O 1
ATOM 686 N N . ILE A 1 87 ? 15.237 -10.259 -10.266 1.00 93.00 87 ILE A N 1
ATOM 687 C CA . ILE A 1 87 ? 15.701 -9.358 -9.210 1.00 93.00 87 ILE A CA 1
ATOM 688 C C . ILE A 1 87 ? 15.970 -7.949 -9.737 1.00 93.00 87 ILE A C 1
ATOM 690 O O . ILE A 1 87 ? 15.682 -6.984 -9.033 1.00 93.00 87 ILE A O 1
ATOM 694 N N . ASN A 1 88 ? 16.463 -7.802 -10.968 1.00 94.31 88 ASN A N 1
ATOM 695 C CA . ASN A 1 88 ? 16.749 -6.484 -11.535 1.00 94.31 88 ASN A CA 1
ATOM 696 C C . ASN A 1 88 ? 15.452 -5.714 -11.770 1.00 94.31 88 ASN A C 1
ATOM 698 O O . ASN A 1 88 ? 15.326 -4.558 -11.362 1.00 94.31 88 ASN A O 1
ATOM 702 N N . PHE A 1 89 ? 14.466 -6.375 -12.379 1.00 95.75 89 PHE A N 1
ATOM 703 C CA . PHE A 1 89 ? 13.159 -5.768 -12.581 1.00 95.75 89 PHE A CA 1
ATOM 704 C C . PHE A 1 89 ? 12.479 -5.446 -11.250 1.00 95.75 89 PHE A C 1
ATOM 706 O O . PHE A 1 89 ? 12.008 -4.329 -11.052 1.00 95.75 89 PHE A O 1
ATOM 713 N N . HIS A 1 90 ? 12.488 -6.380 -10.300 1.00 94.81 90 HIS A N 1
ATOM 714 C CA . HIS A 1 90 ? 11.831 -6.172 -9.016 1.00 94.81 90 HIS A CA 1
ATOM 715 C C . HIS A 1 90 ? 12.506 -5.080 -8.171 1.00 94.81 90 HIS A C 1
ATOM 717 O O . HIS A 1 90 ? 11.816 -4.284 -7.544 1.00 94.81 90 HIS A O 1
ATOM 723 N N . THR A 1 91 ? 13.836 -4.958 -8.219 1.00 95.44 91 THR A N 1
ATOM 724 C CA . THR A 1 91 ? 14.563 -3.844 -7.582 1.00 95.44 91 THR A CA 1
ATOM 725 C C . THR A 1 91 ? 14.109 -2.493 -8.144 1.00 95.44 91 THR A C 1
ATOM 727 O O . THR A 1 91 ? 13.890 -1.550 -7.384 1.00 95.44 91 THR A O 1
ATOM 730 N N . ASN A 1 92 ? 13.896 -2.401 -9.461 1.00 97.44 92 ASN A N 1
ATOM 731 C CA . ASN A 1 92 ? 13.345 -1.199 -10.088 1.00 97.44 92 ASN A CA 1
ATOM 732 C C . ASN A 1 92 ? 11.890 -0.940 -9.671 1.00 97.44 92 ASN A C 1
ATOM 734 O O . ASN A 1 92 ? 11.535 0.215 -9.456 1.00 97.44 92 ASN A O 1
ATOM 738 N N . LEU A 1 93 ? 11.068 -1.979 -9.489 1.00 97.12 93 LEU A N 1
ATOM 739 C CA . LEU A 1 93 ? 9.700 -1.824 -8.978 1.00 97.12 93 LEU A CA 1
ATOM 740 C C . LEU A 1 93 ? 9.669 -1.319 -7.533 1.00 97.12 93 LEU A C 1
ATOM 742 O O . LEU A 1 93 ? 8.876 -0.435 -7.230 1.00 97.12 93 LEU A O 1
ATOM 746 N N . VAL A 1 94 ? 10.542 -1.822 -6.654 1.00 96.44 94 VAL A N 1
ATOM 747 C CA . VAL A 1 94 ? 10.662 -1.316 -5.275 1.00 96.44 94 VAL A CA 1
ATOM 748 C C . VAL A 1 94 ? 11.124 0.141 -5.286 1.00 96.44 94 VAL A C 1
ATOM 750 O O . VAL A 1 94 ? 10.539 0.978 -4.603 1.00 96.44 94 VAL A O 1
ATOM 753 N N . TYR A 1 95 ? 12.120 0.482 -6.110 1.00 97.94 95 TYR A N 1
ATOM 754 C CA . TYR A 1 95 ? 12.566 1.868 -6.256 1.00 97.94 95 TYR A CA 1
ATOM 755 C C . TYR A 1 95 ? 11.459 2.789 -6.785 1.00 97.94 95 TYR A C 1
ATOM 757 O O . TYR A 1 95 ? 11.254 3.879 -6.246 1.00 97.94 95 TYR A O 1
ATOM 765 N N . ALA A 1 96 ? 10.709 2.340 -7.794 1.00 98.25 96 ALA A N 1
ATOM 766 C CA . ALA A 1 96 ? 9.546 3.053 -8.299 1.00 98.25 96 ALA A CA 1
ATOM 767 C C . ALA A 1 96 ? 8.517 3.241 -7.183 1.00 98.25 96 ALA A C 1
ATOM 769 O O . ALA A 1 96 ? 8.101 4.365 -6.943 1.00 98.25 96 ALA A O 1
ATOM 770 N N . PHE A 1 97 ? 8.165 2.182 -6.451 1.00 97.44 97 PHE A N 1
ATOM 771 C CA . PHE A 1 97 ? 7.212 2.247 -5.347 1.00 97.44 97 PHE A CA 1
ATOM 772 C C . PHE A 1 97 ? 7.601 3.305 -4.312 1.00 97.44 97 PHE A C 1
ATOM 774 O O . PHE A 1 97 ? 6.770 4.140 -3.980 1.00 97.44 97 PHE A O 1
ATOM 781 N N . VAL A 1 98 ? 8.855 3.324 -3.846 1.00 96.31 98 VAL A N 1
ATOM 782 C CA . VAL A 1 98 ? 9.327 4.312 -2.857 1.00 96.31 98 VAL A CA 1
ATOM 783 C C . VAL A 1 98 ? 9.160 5.742 -3.379 1.00 96.31 98 VAL A C 1
ATOM 785 O O . VAL A 1 98 ? 8.603 6.593 -2.688 1.00 96.31 98 VAL A O 1
ATOM 788 N N . ASN A 1 99 ? 9.580 6.008 -4.619 1.00 97.81 99 ASN A N 1
ATOM 789 C CA . ASN A 1 99 ? 9.420 7.332 -5.223 1.00 97.81 99 ASN A CA 1
ATOM 790 C C . ASN A 1 99 ? 7.938 7.686 -5.432 1.00 97.81 99 ASN A C 1
ATOM 792 O O . ASN A 1 99 ? 7.510 8.786 -5.098 1.00 97.81 99 ASN A O 1
ATOM 796 N N . GLY A 1 100 ? 7.132 6.750 -5.931 1.00 96.88 100 GLY A N 1
ATOM 797 C CA . GLY A 1 100 ? 5.701 6.943 -6.144 1.00 96.88 100 GLY A CA 1
ATOM 798 C C . GLY A 1 100 ? 4.947 7.203 -4.842 1.00 96.88 100 GLY A C 1
ATOM 799 O O . GLY A 1 100 ? 4.099 8.089 -4.798 1.00 96.88 100 GLY A O 1
ATOM 800 N N . TYR A 1 101 ? 5.312 6.503 -3.767 1.00 94.75 101 TYR A N 1
ATOM 801 C CA . TYR A 1 101 ? 4.749 6.694 -2.434 1.00 94.75 101 TYR A CA 1
ATOM 802 C C . TYR A 1 101 ? 5.009 8.117 -1.944 1.00 94.75 101 TYR A C 1
ATOM 804 O O . TYR A 1 101 ? 4.070 8.820 -1.576 1.00 94.75 101 TYR A O 1
ATOM 812 N N . TYR A 1 102 ? 6.252 8.598 -2.032 1.00 94.19 102 TYR A N 1
ATOM 813 C CA . TYR A 1 102 ? 6.560 9.973 -1.642 1.00 94.19 102 TYR A CA 1
ATOM 814 C C . TYR A 1 102 ? 5.923 11.023 -2.557 1.00 94.19 102 TYR A C 1
ATOM 816 O O . TYR A 1 102 ? 5.472 12.049 -2.051 1.00 94.19 102 TYR A O 1
ATOM 824 N N . ALA A 1 103 ? 5.805 10.769 -3.864 1.00 94.50 103 ALA A N 1
ATOM 825 C CA . ALA A 1 103 ? 5.060 11.650 -4.766 1.00 94.50 103 ALA A CA 1
ATOM 826 C C . ALA A 1 103 ? 3.584 11.771 -4.348 1.00 94.50 103 ALA A C 1
ATOM 828 O O . ALA A 1 103 ? 3.054 12.876 -4.229 1.00 94.50 103 ALA A O 1
ATOM 829 N N . MET A 1 104 ? 2.926 10.642 -4.079 1.00 92.00 104 MET A N 1
ATOM 830 C CA . MET A 1 104 ? 1.526 10.601 -3.654 1.00 92.00 104 MET A CA 1
ATOM 831 C C . MET A 1 104 ? 1.327 11.287 -2.297 1.00 92.00 104 MET A C 1
ATOM 833 O O . MET A 1 104 ? 0.468 12.156 -2.175 1.00 92.00 104 MET A O 1
ATOM 837 N N . ARG A 1 105 ? 2.197 11.012 -1.317 1.00 87.94 105 ARG A N 1
ATOM 838 C CA . ARG A 1 105 ? 2.195 11.687 -0.007 1.00 87.94 105 ARG A CA 1
ATOM 839 C C . ARG A 1 105 ? 2.369 13.200 -0.118 1.00 87.94 105 ARG A C 1
ATOM 841 O O . ARG A 1 105 ? 1.684 13.938 0.583 1.00 87.94 105 ARG A O 1
ATOM 848 N N . LEU A 1 106 ? 3.260 13.665 -0.995 1.00 89.56 106 LEU A N 1
ATOM 849 C CA . LEU A 1 106 ? 3.474 15.097 -1.220 1.00 89.56 106 LEU A CA 1
ATOM 850 C C . LEU A 1 106 ? 2.350 15.764 -2.002 1.00 89.56 106 LEU A C 1
ATOM 852 O O . LEU A 1 106 ? 2.257 16.982 -1.955 1.00 89.56 106 LEU A O 1
ATOM 856 N N . THR A 1 107 ? 1.493 15.012 -2.697 1.00 83.88 107 THR A N 1
ATOM 857 C CA . THR A 1 107 ? 0.380 15.596 -3.463 1.00 83.88 107 THR A CA 1
ATOM 858 C C . THR A 1 107 ? -0.626 16.304 -2.543 1.00 83.88 107 THR A C 1
ATOM 860 O O . THR A 1 107 ? -1.276 17.257 -2.966 1.00 83.88 107 THR A O 1
ATOM 863 N N . ASN A 1 108 ? -0.674 15.949 -1.253 1.00 70.69 108 ASN A N 1
ATOM 864 C CA . ASN A 1 108 ? -1.336 16.748 -0.221 1.00 70.69 108 ASN A CA 1
ATOM 865 C C . ASN A 1 108 ? -0.449 17.934 0.235 1.00 70.69 108 ASN A C 1
ATOM 867 O O . ASN A 1 108 ? -0.079 18.054 1.402 1.00 70.69 108 ASN A O 1
ATOM 871 N N . THR A 1 109 ? -0.059 18.810 -0.701 1.00 62.25 109 THR A N 1
ATOM 872 C CA . THR A 1 109 ? 0.976 19.849 -0.504 1.00 62.25 109 THR A CA 1
ATOM 873 C C . THR A 1 109 ? 0.637 20.914 0.544 1.00 62.25 109 THR A C 1
ATOM 875 O O . THR A 1 109 ? 1.502 21.729 0.863 1.00 62.25 109 THR A O 1
ATOM 878 N N . LEU A 1 110 ? -0.597 20.959 1.062 1.00 66.06 110 LEU A N 1
ATOM 879 C CA . LEU A 1 110 ? -1.029 21.979 2.028 1.00 66.06 110 LEU A CA 1
ATOM 880 C C . LEU A 1 110 ? -0.196 21.955 3.317 1.00 66.06 110 LEU A C 1
ATOM 882 O O . LEU A 1 110 ? 0.009 23.001 3.925 1.00 66.06 110 LEU A O 1
ATOM 886 N N . GLU A 1 111 ? 0.329 20.792 3.701 1.00 72.25 111 GLU A N 1
ATOM 887 C CA . GLU A 1 111 ? 1.148 20.645 4.908 1.00 72.25 111 GLU A CA 1
ATOM 888 C C . GLU A 1 111 ? 2.615 21.060 4.682 1.00 72.25 111 GLU A C 1
ATOM 890 O O . GLU A 1 111 ? 3.286 21.514 5.610 1.00 72.25 111 GLU A O 1
ATOM 895 N N . HIS A 1 112 ? 3.118 20.957 3.443 1.00 83.12 112 HIS A N 1
ATOM 896 C CA . HIS A 1 112 ? 4.536 21.163 3.115 1.00 83.12 112 HIS A CA 1
ATOM 897 C C . HIS A 1 112 ? 4.752 21.838 1.744 1.00 83.12 112 HIS A C 1
ATOM 899 O O . HIS A 1 112 ? 5.380 21.258 0.853 1.00 83.12 112 HIS A O 1
ATOM 905 N N . PRO A 1 113 ? 4.292 23.087 1.539 1.00 85.38 113 PRO A N 1
ATOM 906 C CA . PRO A 1 113 ? 4.346 23.743 0.227 1.00 85.38 113 PRO A CA 1
ATOM 907 C C . PRO A 1 113 ? 5.776 23.924 -0.313 1.00 85.38 113 PRO A C 1
ATOM 909 O O . PRO A 1 113 ? 5.997 23.866 -1.525 1.00 85.38 113 PRO A O 1
ATOM 912 N N . HIS A 1 114 ? 6.761 24.078 0.579 1.00 88.44 114 HIS A N 1
ATOM 913 C CA . HIS A 1 114 ? 8.183 24.196 0.239 1.00 88.44 114 HIS A CA 1
ATOM 914 C C . HIS A 1 114 ? 8.775 22.916 -0.381 1.00 88.44 114 HIS A C 1
ATOM 916 O O . HIS A 1 114 ? 9.773 22.999 -1.091 1.00 88.44 114 HIS A O 1
ATOM 922 N N . LEU A 1 115 ? 8.143 21.750 -0.181 1.00 91.44 115 LEU A N 1
ATOM 923 C CA . LEU A 1 115 ? 8.559 20.471 -0.771 1.00 91.44 115 LEU A CA 1
ATOM 924 C C . LEU A 1 115 ? 7.909 20.184 -2.126 1.00 91.44 115 LEU A C 1
ATOM 926 O O . LEU A 1 115 ? 8.250 19.190 -2.762 1.00 91.44 115 LEU A O 1
ATOM 930 N N . SER A 1 116 ? 7.008 21.042 -2.615 1.00 89.44 116 SER A N 1
ATOM 931 C CA . SER A 1 116 ? 6.364 20.843 -3.921 1.00 89.44 116 SER A CA 1
ATOM 932 C C . SER A 1 116 ? 7.342 20.638 -5.097 1.00 89.44 116 SER A C 1
ATOM 934 O O . SER A 1 116 ? 7.021 19.836 -5.978 1.00 89.44 116 SER A O 1
ATOM 936 N N . PRO A 1 117 ? 8.566 21.217 -5.132 1.00 90.12 117 PRO A N 1
ATOM 937 C CA . PRO A 1 117 ? 9.533 20.888 -6.181 1.00 90.12 117 PRO A CA 1
ATOM 938 C C . PRO A 1 117 ? 9.966 19.414 -6.174 1.00 90.12 117 PRO A C 1
ATOM 940 O O . PRO A 1 117 ? 10.199 18.851 -7.245 1.00 90.12 117 PRO A O 1
ATOM 943 N N . ALA A 1 118 ? 10.011 18.764 -5.002 1.00 94.19 118 ALA A N 1
ATOM 944 C CA . ALA A 1 118 ? 10.373 17.350 -4.869 1.00 94.19 118 ALA A CA 1
ATOM 945 C C . ALA A 1 118 ? 9.384 16.419 -5.588 1.00 94.19 118 ALA A C 1
ATOM 947 O O . ALA A 1 118 ? 9.776 15.338 -6.028 1.00 94.19 118 ALA A O 1
ATOM 948 N N . LEU A 1 119 ? 8.127 16.846 -5.773 1.00 93.56 119 LEU A N 1
ATOM 949 C CA . LEU A 1 119 ? 7.114 16.077 -6.499 1.00 93.56 119 LEU A CA 1
ATOM 950 C C . LEU A 1 119 ? 7.585 15.715 -7.915 1.00 93.56 119 LEU A C 1
ATOM 952 O O . LEU A 1 119 ? 7.407 14.581 -8.353 1.00 93.56 119 LEU A O 1
ATOM 956 N N . HIS A 1 120 ? 8.240 16.652 -8.607 1.00 93.44 120 HIS A N 1
ATOM 957 C CA . HIS A 1 120 ? 8.760 16.431 -9.958 1.00 93.44 120 HIS A CA 1
ATOM 958 C C . HIS A 1 120 ? 9.868 15.380 -9.970 1.00 93.44 120 HIS A C 1
ATOM 960 O O . HIS A 1 120 ? 9.875 14.510 -10.840 1.00 93.44 120 HIS A O 1
ATOM 966 N N . PHE A 1 121 ? 10.773 15.432 -8.988 1.00 95.94 121 PHE A N 1
ATOM 967 C CA . PHE A 1 121 ? 11.834 14.439 -8.833 1.00 95.94 121 PHE A CA 1
ATOM 968 C C . PHE A 1 121 ? 11.242 13.042 -8.619 1.00 95.94 121 PHE A C 1
ATOM 970 O O . PHE A 1 121 ? 11.543 12.118 -9.376 1.00 95.94 121 PHE A O 1
ATOM 977 N N . PHE A 1 122 ? 10.347 12.900 -7.639 1.00 97.00 122 PHE A N 1
ATOM 978 C CA . PHE A 1 122 ? 9.742 11.613 -7.315 1.00 97.00 122 PHE A CA 1
ATOM 979 C C . PHE A 1 122 ? 8.916 11.051 -8.473 1.00 97.00 122 PHE A C 1
ATOM 981 O O . PHE A 1 122 ? 9.037 9.874 -8.808 1.00 97.00 122 PHE A O 1
ATOM 988 N N . HIS A 1 123 ? 8.123 11.889 -9.142 1.00 95.62 123 HIS A N 1
ATOM 989 C CA . HIS A 1 123 ? 7.336 11.464 -10.294 1.00 95.62 123 HIS A CA 1
ATOM 990 C C . HIS A 1 123 ? 8.225 11.043 -11.474 1.00 95.62 123 HIS A C 1
ATOM 992 O O . HIS A 1 123 ? 7.956 10.025 -12.115 1.00 95.62 123 HIS A O 1
ATOM 998 N N . ALA A 1 124 ? 9.309 11.777 -11.750 1.00 97.25 124 ALA A N 1
ATOM 999 C CA . ALA A 1 124 ? 10.261 11.406 -12.794 1.00 97.25 124 ALA A CA 1
ATOM 1000 C C . ALA A 1 124 ? 10.906 10.045 -12.497 1.00 97.25 124 ALA A C 1
ATOM 1002 O O . ALA A 1 124 ? 10.864 9.158 -13.347 1.00 97.25 124 ALA A O 1
ATOM 1003 N N . LYS A 1 125 ? 11.418 9.840 -11.276 1.00 97.94 125 LYS A N 1
ATOM 1004 C CA . LYS A 1 125 ? 12.049 8.574 -10.867 1.00 97.94 125 LYS A CA 1
ATOM 1005 C C . LYS A 1 125 ? 11.081 7.401 -10.816 1.00 97.94 125 LYS A C 1
ATOM 1007 O O . LYS A 1 125 ? 11.460 6.294 -11.192 1.00 97.94 125 LYS A O 1
ATOM 1012 N N . PHE A 1 126 ? 9.830 7.638 -10.428 1.00 98.12 126 PHE A N 1
ATOM 1013 C CA . PHE A 1 126 ? 8.770 6.639 -10.524 1.00 98.12 126 PHE A CA 1
ATOM 1014 C C . PHE A 1 126 ? 8.565 6.166 -11.974 1.00 98.12 126 PHE A C 1
ATOM 1016 O O . PHE A 1 126 ? 8.598 4.964 -12.230 1.00 98.12 126 PHE A O 1
ATOM 1023 N N . ASN A 1 127 ? 8.397 7.090 -12.928 1.00 97.50 127 ASN A N 1
ATOM 1024 C CA . ASN A 1 127 ? 8.136 6.744 -14.332 1.00 97.50 127 ASN A CA 1
ATOM 1025 C C . ASN A 1 127 ? 9.366 6.158 -15.044 1.00 97.50 127 ASN A C 1
ATOM 1027 O O . ASN A 1 127 ? 9.230 5.213 -15.824 1.00 97.50 127 ASN A O 1
ATOM 1031 N N . GLU A 1 128 ? 10.565 6.674 -14.746 1.00 97.88 128 GLU A N 1
ATOM 1032 C CA . GLU A 1 128 ? 11.842 6.241 -15.336 1.00 97.88 128 GLU A CA 1
ATOM 1033 C C . GLU A 1 128 ? 12.020 4.718 -15.255 1.00 97.88 128 GLU A C 1
ATOM 1035 O O . GLU A 1 128 ? 12.470 4.092 -16.213 1.00 97.88 128 GLU A O 1
ATOM 1040 N N . MET A 1 129 ? 11.595 4.101 -14.149 1.00 98.12 129 MET A N 1
ATOM 1041 C CA . MET A 1 129 ? 11.767 2.664 -13.923 1.00 98.12 129 MET A CA 1
ATOM 1042 C C . MET A 1 129 ? 10.929 1.776 -14.847 1.00 98.12 129 MET A C 1
ATOM 1044 O O . MET A 1 129 ? 11.239 0.595 -14.984 1.00 98.12 129 MET A O 1
ATOM 1048 N N . TYR A 1 130 ? 9.893 2.310 -15.494 1.00 98.25 130 TYR A N 1
ATOM 1049 C CA . TYR A 1 130 ? 9.019 1.542 -16.384 1.00 98.25 130 TYR A CA 1
ATOM 1050 C C . TYR A 1 130 ? 9.412 1.655 -17.864 1.00 98.25 130 TYR A C 1
ATOM 1052 O O . TYR A 1 130 ? 9.145 0.734 -18.640 1.00 98.25 130 TYR A O 1
ATOM 1060 N N . HIS A 1 131 ? 10.095 2.734 -18.261 1.00 97.94 131 HIS A N 1
ATOM 1061 C CA . HIS A 1 131 ? 10.478 2.990 -19.656 1.00 97.94 131 HIS A CA 1
ATOM 1062 C C . HIS A 1 131 ? 11.324 1.888 -20.318 1.00 97.94 131 HIS A C 1
ATOM 1064 O O . HIS A 1 131 ? 11.058 1.582 -21.481 1.00 97.94 131 HIS A O 1
ATOM 1070 N N . PRO A 1 132 ? 12.283 1.230 -19.633 1.00 97.94 132 PRO A N 1
ATOM 1071 C CA . PRO A 1 132 ? 13.040 0.127 -20.231 1.00 97.94 132 PRO A CA 1
ATOM 1072 C C . PRO A 1 132 ? 12.185 -1.093 -20.614 1.00 97.94 132 PRO A C 1
ATOM 1074 O O . PRO A 1 132 ? 12.636 -1.935 -21.388 1.00 97.94 132 PRO A O 1
ATOM 1077 N N . TYR A 1 133 ? 10.976 -1.220 -20.056 1.00 97.88 133 TYR A N 1
ATOM 1078 C CA . TYR A 1 133 ? 10.142 -2.420 -20.165 1.00 97.88 133 TYR A CA 1
ATOM 1079 C C . TYR A 1 133 ? 8.916 -2.229 -21.059 1.00 97.88 133 TYR A C 1
ATOM 1081 O O . TYR A 1 133 ? 8.398 -3.212 -21.589 1.00 97.88 133 TYR A O 1
ATOM 1089 N N . PHE A 1 134 ? 8.456 -0.990 -21.242 1.00 98.25 134 PHE A N 1
ATOM 1090 C CA . PHE A 1 134 ? 7.227 -0.692 -21.969 1.00 98.25 134 PHE A CA 1
ATOM 1091 C C . PHE A 1 134 ? 7.458 0.430 -22.980 1.00 98.25 134 PHE A C 1
ATOM 1093 O O . PHE A 1 134 ? 7.736 1.570 -22.609 1.00 98.25 134 PHE A O 1
ATOM 1100 N N . GLY A 1 135 ? 7.300 0.112 -24.269 1.00 97.94 135 GLY A N 1
ATOM 1101 C CA . GLY A 1 135 ? 7.330 1.112 -25.340 1.00 97.94 135 GLY A CA 1
ATOM 1102 C C . GLY A 1 135 ? 6.224 2.163 -25.181 1.00 97.94 135 GLY A C 1
ATOM 1103 O O . GLY A 1 135 ? 5.251 1.932 -24.465 1.00 97.94 135 GLY A O 1
ATOM 1104 N N . ALA A 1 136 ? 6.362 3.310 -25.849 1.00 97.69 136 ALA A N 1
ATOM 1105 C CA . ALA A 1 136 ? 5.455 4.455 -25.687 1.00 97.69 136 ALA A CA 1
ATOM 1106 C C . ALA A 1 136 ? 3.971 4.115 -25.941 1.00 97.69 136 ALA A C 1
ATOM 1108 O O . ALA A 1 136 ? 3.105 4.574 -25.203 1.00 97.69 136 ALA A O 1
ATOM 1109 N N . ASP A 1 137 ? 3.683 3.240 -26.909 1.00 98.06 137 ASP A N 1
ATOM 1110 C CA . ASP A 1 137 ? 2.310 2.844 -27.269 1.00 98.06 137 ASP A CA 1
ATOM 1111 C C . ASP A 1 137 ? 1.756 1.684 -26.420 1.00 98.06 137 ASP A C 1
ATOM 1113 O O . ASP A 1 137 ? 0.663 1.167 -26.667 1.00 98.06 137 ASP A O 1
ATOM 1117 N N . HIS A 1 138 ? 2.508 1.223 -25.419 1.00 98.62 138 HIS A N 1
ATOM 1118 C CA . HIS A 1 138 ? 2.111 0.075 -24.616 1.00 98.62 138 HIS A CA 1
ATOM 1119 C C . HIS A 1 138 ? 0.939 0.415 -23.675 1.00 98.62 138 HIS A C 1
ATOM 1121 O O . HIS A 1 138 ? 0.961 1.400 -22.937 1.00 98.62 138 HIS A O 1
ATOM 1127 N N . ILE A 1 139 ? -0.068 -0.465 -23.614 1.00 98.38 139 ILE A N 1
ATOM 1128 C CA . ILE A 1 139 ? -1.301 -0.292 -22.816 1.00 98.38 139 ILE A CA 1
ATOM 1129 C C . ILE A 1 139 ? -1.063 -0.086 -21.305 1.00 98.38 139 ILE A C 1
ATOM 1131 O O . ILE A 1 139 ? -1.914 0.480 -20.616 1.00 98.38 139 ILE A O 1
ATOM 1135 N N . PHE A 1 140 ? 0.096 -0.515 -20.796 1.00 98.50 140 PHE A N 1
ATOM 1136 C CA . PHE A 1 140 ? 0.549 -0.255 -19.423 1.00 98.50 140 PHE A CA 1
ATOM 1137 C C . PHE A 1 140 ? 0.442 1.229 -19.055 1.00 98.50 140 PHE A C 1
ATOM 1139 O O . PHE A 1 140 ? -0.088 1.546 -17.993 1.00 98.50 140 PHE A O 1
ATOM 1146 N N . TRP A 1 141 ? 0.861 2.133 -19.948 1.00 98.50 141 TRP A N 1
ATOM 1147 C CA . TRP A 1 141 ? 0.855 3.571 -19.677 1.00 98.50 141 TRP A CA 1
ATOM 1148 C C . TRP A 1 141 ? -0.555 4.099 -19.424 1.00 98.50 141 TRP A C 1
ATOM 1150 O O . TRP A 1 141 ? -0.774 4.837 -18.470 1.00 98.50 141 TRP A O 1
ATOM 1160 N N . ARG A 1 142 ? -1.549 3.626 -20.188 1.00 98.50 142 ARG A N 1
ATOM 1161 C CA . ARG A 1 142 ? -2.957 3.979 -19.957 1.00 98.50 142 ARG A CA 1
ATOM 1162 C C . ARG A 1 142 ? -3.446 3.512 -18.586 1.00 98.50 142 ARG A C 1
ATOM 1164 O O . ARG A 1 142 ? -4.175 4.247 -17.922 1.00 98.50 142 ARG A O 1
ATOM 1171 N N . PHE A 1 143 ? -3.063 2.306 -18.162 1.00 98.56 143 PHE A N 1
ATOM 1172 C CA . PHE A 1 143 ? -3.414 1.801 -16.832 1.00 98.56 143 PHE A CA 1
ATOM 1173 C C . PHE A 1 143 ? -2.759 2.638 -15.725 1.00 98.56 143 PHE A C 1
ATOM 1175 O O . PHE A 1 143 ? -3.445 3.043 -14.784 1.00 98.56 143 PHE A O 1
ATOM 1182 N N . LEU A 1 144 ? -1.464 2.938 -15.861 1.00 98.31 144 LEU A N 1
ATOM 1183 C CA . LEU A 1 144 ? -0.711 3.774 -14.925 1.00 98.31 144 LEU A CA 1
ATOM 1184 C C . LEU A 1 144 ? -1.371 5.148 -14.775 1.00 98.31 144 LEU A C 1
ATOM 1186 O O . LEU A 1 144 ? -1.717 5.532 -13.660 1.00 98.31 144 LEU A O 1
ATOM 1190 N N . THR A 1 145 ? -1.631 5.845 -15.885 1.00 97.94 145 THR A N 1
ATOM 1191 C CA . THR A 1 145 ? -2.284 7.161 -15.873 1.00 97.94 145 THR A CA 1
ATOM 1192 C C . THR A 1 145 ? -3.670 7.099 -15.238 1.00 97.94 145 THR A C 1
ATOM 1194 O O . THR A 1 145 ? -3.987 7.927 -14.391 1.00 97.94 145 THR A O 1
ATOM 1197 N N . THR A 1 146 ? -4.486 6.102 -15.594 1.00 98.12 146 THR A N 1
ATOM 1198 C CA . THR A 1 146 ? -5.840 5.957 -15.030 1.00 98.12 146 THR A CA 1
ATOM 1199 C C . THR A 1 146 ? -5.792 5.753 -13.517 1.00 98.12 146 THR A C 1
ATOM 1201 O O . THR A 1 146 ? -6.533 6.408 -12.791 1.00 98.12 146 THR A O 1
ATOM 1204 N N . THR A 1 147 ? -4.893 4.892 -13.035 1.00 96.81 147 THR A N 1
ATOM 1205 C CA . THR A 1 147 ? -4.729 4.628 -11.596 1.00 96.81 147 THR A CA 1
ATOM 1206 C C . THR A 1 147 ? -4.280 5.890 -10.857 1.00 96.81 147 THR A C 1
ATOM 1208 O O . THR A 1 147 ? -4.821 6.216 -9.804 1.00 96.81 147 THR A O 1
ATOM 1211 N N . TRP A 1 148 ? -3.330 6.636 -11.426 1.00 94.25 148 TRP A N 1
ATOM 1212 C CA . TRP A 1 148 ? -2.830 7.873 -10.824 1.00 94.25 148 TRP A CA 1
ATOM 1213 C C . TRP A 1 148 ? -3.905 8.965 -10.748 1.00 94.25 148 TRP A C 1
ATOM 1215 O O . TRP A 1 148 ? -4.041 9.634 -9.727 1.00 94.25 148 TRP A O 1
ATOM 1225 N N . VAL A 1 149 ? -4.708 9.119 -11.806 1.00 94.50 149 VAL A N 1
ATOM 1226 C CA . VAL A 1 149 ? -5.830 10.070 -11.838 1.00 94.50 149 VAL A CA 1
ATOM 1227 C C . VAL A 1 149 ? -6.921 9.673 -10.844 1.00 94.50 149 VAL A C 1
ATOM 1229 O O . VAL A 1 149 ? -7.437 10.534 -10.144 1.00 94.50 149 VAL A O 1
ATOM 1232 N N . GLN A 1 150 ? -7.245 8.383 -10.726 1.00 93.69 150 GLN A N 1
ATOM 1233 C CA . GLN A 1 150 ? -8.204 7.900 -9.724 1.00 93.69 150 GLN A CA 1
ATOM 1234 C C . GLN A 1 150 ? -7.735 8.192 -8.294 1.00 93.69 150 GLN A C 1
ATOM 1236 O O . GLN A 1 150 ? -8.538 8.609 -7.461 1.00 93.69 150 GLN A O 1
ATOM 1241 N N . TYR A 1 151 ? -6.439 8.025 -8.021 1.00 92.12 151 TYR A N 1
ATOM 1242 C CA . TYR A 1 151 ? -5.856 8.415 -6.741 1.00 92.12 151 TYR A CA 1
ATOM 1243 C C . TYR A 1 151 ? -5.987 9.930 -6.500 1.00 92.12 151 TYR A C 1
ATOM 1245 O O . TYR A 1 151 ? -6.484 10.345 -5.453 1.00 92.12 151 TYR A O 1
ATOM 1253 N N . ALA A 1 152 ? -5.641 10.763 -7.485 1.00 90.56 152 ALA A N 1
ATOM 1254 C CA . ALA A 1 152 ? -5.794 12.217 -7.387 1.00 90.56 152 ALA A CA 1
ATOM 1255 C C . ALA A 1 152 ? -7.256 12.648 -7.147 1.00 90.56 152 ALA A C 1
ATOM 1257 O O . ALA A 1 152 ? -7.517 13.508 -6.308 1.00 90.56 152 ALA A O 1
ATOM 1258 N N . GLU A 1 153 ? -8.216 12.009 -7.814 1.00 90.56 153 GLU A N 1
ATOM 1259 C CA . GLU A 1 153 ? -9.647 12.250 -7.601 1.00 90.56 153 GLU A CA 1
ATOM 1260 C C . GLU A 1 153 ? -10.066 11.877 -6.168 1.00 90.56 153 GLU A C 1
ATOM 1262 O O . GLU A 1 153 ? -10.804 12.611 -5.512 1.00 90.56 153 GLU A O 1
ATOM 1267 N N . SER A 1 154 ? -9.551 10.765 -5.630 1.00 87.94 154 SER A N 1
ATOM 1268 C CA . SER A 1 154 ? -9.835 10.357 -4.248 1.00 87.94 154 SER A CA 1
ATOM 1269 C C . SER A 1 154 ? -9.302 11.357 -3.213 1.00 87.94 154 SER A C 1
ATOM 1271 O O . SER A 1 154 ? -9.979 11.624 -2.216 1.00 87.94 154 SER A O 1
ATOM 1273 N N . LEU A 1 155 ? -8.135 11.964 -3.472 1.00 85.31 155 LEU A N 1
ATOM 1274 C CA . LEU A 1 155 ? -7.589 13.054 -2.659 1.00 85.31 155 LEU A CA 1
ATOM 1275 C C . LEU A 1 155 ? -8.494 14.286 -2.716 1.00 85.31 155 LEU A C 1
ATOM 1277 O O . LEU A 1 155 ? -8.799 14.863 -1.675 1.00 85.31 155 LEU A O 1
ATOM 1281 N N . PHE A 1 156 ? -8.965 14.658 -3.910 1.00 84.31 156 PHE A N 1
ATOM 1282 C CA . PHE A 1 156 ? -9.836 15.819 -4.101 1.00 84.31 156 PHE A CA 1
ATOM 1283 C C . PHE A 1 156 ? -11.147 15.714 -3.305 1.00 84.31 156 PHE A C 1
ATOM 1285 O O . PHE A 1 156 ? -11.600 16.696 -2.722 1.00 84.31 156 PHE A O 1
ATOM 1292 N N . HIS A 1 157 ? -11.722 14.512 -3.199 1.00 82.56 157 HIS A N 1
ATOM 1293 C CA . HIS A 1 157 ? -12.923 14.262 -2.386 1.00 82.56 157 HIS A CA 1
ATOM 1294 C C . HIS A 1 157 ? -12.641 14.082 -0.885 1.00 82.56 157 HIS A C 1
ATOM 1296 O O . HIS A 1 157 ? -13.557 13.730 -0.139 1.00 82.56 157 HIS A O 1
ATOM 1302 N N . GLY A 1 158 ? -11.396 14.279 -0.435 1.00 74.75 158 GLY A N 1
ATOM 1303 C CA . GLY A 1 158 ? -10.987 14.100 0.961 1.00 74.75 158 GLY A CA 1
ATOM 1304 C C . GLY A 1 158 ? -11.076 12.651 1.446 1.00 74.75 158 GLY A C 1
ATOM 1305 O O . GLY A 1 158 ? -11.237 12.412 2.639 1.00 74.75 158 GLY A O 1
ATOM 1306 N N . ARG A 1 159 ? -11.038 11.682 0.523 1.00 64.81 159 ARG A N 1
ATOM 1307 C CA . ARG A 1 159 ? -11.210 10.249 0.816 1.00 64.81 159 ARG A CA 1
ATOM 1308 C C . ARG A 1 159 ? -9.902 9.478 0.842 1.00 64.81 159 ARG A C 1
ATOM 1310 O O . ARG A 1 159 ? -9.917 8.331 1.266 1.00 64.81 159 ARG A O 1
ATOM 1317 N N . SER A 1 160 ? -8.818 10.083 0.366 1.00 68.69 160 SER A N 1
ATOM 1318 C CA . SER A 1 160 ? -7.557 9.379 0.207 1.00 68.69 160 SER A CA 1
ATOM 1319 C C . SER A 1 160 ? -6.714 9.387 1.472 1.00 68.69 160 SER A C 1
ATOM 1321 O O . SER A 1 160 ? -6.514 10.432 2.095 1.00 68.69 160 SER A O 1
ATOM 1323 N N . ASN A 1 161 ? -6.176 8.224 1.814 1.00 78.00 161 ASN A N 1
ATOM 1324 C CA . ASN A 1 161 ? -5.235 8.041 2.908 1.00 78.00 161 ASN A CA 1
ATOM 1325 C C . ASN A 1 161 ? -3.934 7.365 2.422 1.00 78.00 161 ASN A C 1
ATOM 1327 O O . ASN A 1 161 ? -3.659 7.219 1.229 1.00 78.00 161 ASN A O 1
ATOM 1331 N N . ASP A 1 162 ? -3.106 6.960 3.382 1.00 85.62 162 ASP A N 1
ATOM 1332 C CA . ASP A 1 162 ? -1.851 6.257 3.128 1.00 85.62 162 ASP A CA 1
ATOM 1333 C C . ASP A 1 162 ? -2.038 4.880 2.467 1.00 85.62 162 ASP A C 1
ATOM 1335 O O . ASP A 1 162 ? -1.238 4.446 1.636 1.00 85.62 162 ASP A O 1
ATOM 1339 N N . VAL A 1 163 ? -3.120 4.184 2.817 1.00 88.31 163 VAL A N 1
ATOM 1340 C CA . VAL A 1 163 ? -3.485 2.883 2.253 1.00 88.31 163 VAL A CA 1
ATOM 1341 C C . VAL A 1 163 ? -3.810 3.017 0.766 1.00 88.31 163 VAL A C 1
ATOM 1343 O O . VAL A 1 163 ? -3.303 2.224 -0.024 1.00 88.31 163 VAL A O 1
ATOM 1346 N N . ASP A 1 164 ? -4.554 4.044 0.352 1.00 89.94 164 ASP A N 1
ATOM 1347 C CA . ASP A 1 164 ? -4.917 4.241 -1.059 1.00 89.94 164 ASP A CA 1
ATOM 1348 C C . ASP A 1 164 ? -3.698 4.441 -1.962 1.00 89.94 164 ASP A C 1
ATOM 1350 O O . ASP A 1 164 ? -3.628 3.869 -3.054 1.00 89.94 164 ASP A O 1
ATOM 1354 N N . ALA A 1 165 ? -2.709 5.211 -1.495 1.00 92.06 165 ALA A N 1
ATOM 1355 C CA . ALA A 1 165 ? -1.462 5.420 -2.228 1.00 92.06 165 ALA A CA 1
ATOM 1356 C C . ALA A 1 165 ? -0.723 4.089 -2.429 1.00 92.06 165 ALA A C 1
ATOM 1358 O O . ALA A 1 165 ? -0.325 3.733 -3.541 1.00 92.06 165 ALA A O 1
ATOM 1359 N N . ARG A 1 166 ? -0.592 3.311 -1.349 1.00 94.12 166 ARG A N 1
ATOM 1360 C CA . ARG A 1 166 ? 0.052 1.993 -1.372 1.00 94.12 166 ARG A CA 1
ATOM 1361 C C . ARG A 1 166 ? -0.679 1.031 -2.308 1.00 94.12 166 ARG A C 1
ATOM 1363 O O . ARG A 1 166 ? -0.033 0.417 -3.155 1.00 94.12 166 ARG A O 1
ATOM 1370 N N . VAL A 1 167 ? -2.009 0.960 -2.230 1.00 95.44 167 VAL A N 1
ATOM 1371 C CA . VAL A 1 167 ? -2.843 0.126 -3.111 1.00 95.44 167 VAL A CA 1
ATOM 1372 C C . VAL A 1 167 ? -2.663 0.526 -4.574 1.00 95.44 167 VAL A C 1
ATOM 1374 O O . VAL A 1 167 ? -2.411 -0.340 -5.413 1.00 95.44 167 VAL A O 1
ATOM 1377 N N . ALA A 1 168 ? -2.726 1.819 -4.903 1.00 96.19 168 ALA A N 1
ATOM 1378 C CA . ALA A 1 168 ? -2.536 2.304 -6.269 1.00 96.19 168 ALA A CA 1
ATOM 1379 C C . ALA A 1 168 ? -1.172 1.879 -6.843 1.00 96.19 168 ALA A C 1
ATOM 1381 O O . ALA A 1 168 ? -1.097 1.332 -7.947 1.00 96.19 168 ALA A O 1
ATOM 1382 N N . LEU A 1 169 ? -0.096 2.055 -6.075 1.00 97.38 169 LEU A N 1
ATOM 1383 C CA . LEU A 1 169 ? 1.257 1.677 -6.490 1.00 97.38 169 LEU A CA 1
ATOM 1384 C C . LEU A 1 169 ? 1.418 0.160 -6.634 1.00 97.38 169 LEU A C 1
ATOM 1386 O O . LEU A 1 169 ? 2.007 -0.304 -7.613 1.00 97.38 169 LEU A O 1
ATOM 1390 N N . THR A 1 170 ? 0.839 -0.625 -5.723 1.00 97.69 170 THR A N 1
ATOM 1391 C CA . THR A 1 170 ? 0.802 -2.089 -5.834 1.00 97.69 170 THR A CA 1
ATOM 1392 C C . THR A 1 170 ? 0.097 -2.534 -7.107 1.00 97.69 170 THR A C 1
ATOM 1394 O O . THR A 1 170 ? 0.605 -3.408 -7.809 1.00 97.69 170 THR A O 1
ATOM 1397 N N . LYS A 1 171 ? -1.039 -1.921 -7.453 1.00 98.50 171 LYS A N 1
ATOM 1398 C CA . LYS A 1 171 ? -1.790 -2.238 -8.677 1.00 98.50 171 LYS A CA 1
ATOM 1399 C C . LYS A 1 171 ? -0.966 -1.959 -9.929 1.00 98.50 171 LYS A C 1
ATOM 1401 O O . LYS A 1 171 ? -0.939 -2.788 -10.839 1.00 98.50 171 LYS A O 1
ATOM 1406 N N . ILE A 1 172 ? -0.252 -0.832 -9.962 1.00 98.62 172 ILE A N 1
ATOM 1407 C CA . ILE A 1 172 ? 0.649 -0.495 -11.071 1.00 98.62 172 ILE A CA 1
ATOM 1408 C C . ILE A 1 172 ? 1.761 -1.544 -11.191 1.00 98.62 172 ILE A C 1
ATOM 1410 O O . ILE A 1 172 ? 1.988 -2.063 -12.285 1.00 98.62 172 ILE A O 1
ATOM 1414 N N . ALA A 1 173 ? 2.397 -1.928 -10.082 1.00 98.25 173 ALA A N 1
ATOM 1415 C CA . ALA A 1 173 ? 3.445 -2.948 -10.080 1.00 98.25 173 ALA A CA 1
ATOM 1416 C C . ALA A 1 173 ? 2.924 -4.338 -10.501 1.00 98.25 173 ALA A C 1
ATOM 1418 O O . ALA A 1 173 ? 3.567 -5.015 -11.302 1.00 98.25 173 ALA A O 1
ATOM 1419 N N . VAL A 1 174 ? 1.740 -4.748 -10.033 1.00 98.50 174 VAL A N 1
ATOM 1420 C CA . VAL A 1 174 ? 1.067 -5.994 -10.446 1.00 98.50 174 VAL A CA 1
ATOM 1421 C C . VAL A 1 174 ? 0.867 -6.025 -11.959 1.00 98.50 174 VAL A C 1
ATOM 1423 O O . VAL A 1 174 ? 1.226 -6.998 -12.624 1.00 98.50 174 VAL A O 1
ATOM 1426 N N . VAL A 1 175 ? 0.341 -4.939 -12.524 1.00 98.69 175 VAL A N 1
ATOM 1427 C CA . VAL A 1 175 ? 0.091 -4.842 -13.964 1.00 98.69 175 VAL A CA 1
ATOM 1428 C C . VAL A 1 175 ? 1.395 -4.812 -14.758 1.00 98.69 175 VAL A C 1
ATOM 1430 O O . VAL A 1 175 ? 1.485 -5.482 -15.788 1.00 98.69 175 VAL A O 1
ATOM 1433 N N . ALA A 1 176 ? 2.424 -4.118 -14.264 1.00 98.62 176 ALA A N 1
ATOM 1434 C CA . ALA A 1 176 ? 3.754 -4.133 -14.865 1.00 98.62 176 ALA A CA 1
ATOM 1435 C C . ALA A 1 176 ? 4.316 -5.564 -14.940 1.00 98.62 176 ALA A C 1
ATOM 1437 O O . ALA A 1 176 ? 4.753 -5.999 -16.003 1.00 98.62 176 ALA A O 1
ATOM 1438 N N . ILE A 1 177 ? 4.250 -6.329 -13.846 1.00 98.25 177 ILE A N 1
ATOM 1439 C CA . ILE A 1 177 ? 4.723 -7.721 -13.806 1.00 98.25 177 ILE A CA 1
ATOM 1440 C C . ILE A 1 177 ? 3.949 -8.593 -14.793 1.00 98.25 177 ILE A C 1
ATOM 1442 O O . ILE A 1 177 ? 4.561 -9.290 -15.606 1.00 98.25 177 ILE A O 1
ATOM 1446 N N . CYS A 1 178 ? 2.618 -8.527 -14.778 1.00 98.31 178 CYS A N 1
ATOM 1447 C CA . CYS A 1 178 ? 1.794 -9.327 -15.678 1.00 98.31 178 CYS A CA 1
ATOM 1448 C C . CYS A 1 178 ? 2.068 -9.023 -17.156 1.00 98.31 178 CYS A C 1
ATOM 1450 O O . CYS A 1 178 ? 2.172 -9.961 -17.943 1.00 98.31 178 CYS A O 1
ATOM 1452 N N . TYR A 1 179 ? 2.229 -7.754 -17.547 1.00 98.31 179 TYR A N 1
ATOM 1453 C CA . TYR A 1 179 ? 2.582 -7.413 -18.929 1.00 98.31 179 TYR A CA 1
ATOM 1454 C C . TYR A 1 179 ? 4.009 -7.829 -19.284 1.00 98.31 179 TYR A C 1
ATOM 1456 O O . TYR A 1 179 ? 4.230 -8.429 -20.336 1.00 98.31 179 TYR A O 1
ATOM 1464 N N . ARG A 1 180 ? 4.980 -7.578 -18.396 1.00 97.44 180 ARG A N 1
ATOM 1465 C CA . ARG A 1 180 ? 6.391 -7.922 -18.627 1.00 97.44 180 ARG A CA 1
ATOM 1466 C C . ARG A 1 180 ? 6.591 -9.413 -18.893 1.00 97.44 180 ARG A C 1
ATOM 1468 O O . ARG A 1 180 ? 7.460 -9.774 -19.693 1.00 97.44 180 ARG A O 1
ATOM 1475 N N . HIS A 1 181 ? 5.801 -10.249 -18.222 1.00 97.19 181 HIS A N 1
ATOM 1476 C CA . HIS A 1 181 ? 5.851 -11.705 -18.319 1.00 97.19 181 HIS A CA 1
ATOM 1477 C C . HIS A 1 181 ? 4.723 -12.320 -19.166 1.00 97.19 181 HIS A C 1
ATOM 1479 O O . HIS A 1 181 ? 4.635 -13.540 -19.241 1.00 97.19 181 HIS A O 1
ATOM 1485 N N . GLN A 1 182 ? 3.894 -11.506 -19.831 1.00 96.69 182 GLN A N 1
ATOM 1486 C CA . GLN A 1 182 ? 2.801 -11.945 -20.717 1.00 96.69 182 GLN A CA 1
ATOM 1487 C C . GLN A 1 182 ? 1.713 -12.809 -20.037 1.00 96.69 182 GLN A C 1
ATOM 1489 O O . GLN A 1 182 ? 1.059 -13.627 -20.680 1.00 96.69 182 GLN A O 1
ATOM 1494 N N . HIS A 1 183 ? 1.460 -12.598 -18.741 1.00 96.62 183 HIS A N 1
ATOM 1495 C CA . HIS A 1 183 ? 0.438 -13.306 -17.948 1.00 96.62 183 HIS A CA 1
ATOM 1496 C C . HIS A 1 183 ? -0.774 -12.423 -17.636 1.00 96.62 183 HIS A C 1
ATOM 1498 O O . HIS A 1 183 ? -1.115 -12.168 -16.482 1.00 96.62 183 HIS A O 1
ATOM 1504 N N . HIS A 1 184 ? -1.449 -11.918 -18.667 1.00 96.38 184 HIS A N 1
ATOM 1505 C CA . HIS A 1 184 ? -2.517 -10.921 -18.487 1.00 96.38 184 HIS A CA 1
ATOM 1506 C C . HIS A 1 184 ? -3.733 -11.451 -17.713 1.00 96.38 184 HIS A C 1
ATOM 1508 O O . HIS A 1 184 ? -4.426 -10.681 -17.050 1.00 96.38 184 HIS A O 1
ATOM 1514 N N . THR A 1 185 ? -3.978 -12.762 -17.749 1.00 97.00 185 THR A N 1
ATOM 1515 C CA . THR A 1 185 ? -5.069 -13.415 -17.005 1.00 97.00 185 THR A CA 1
ATOM 1516 C C . THR A 1 185 ? -4.914 -13.285 -15.489 1.00 97.00 185 THR A C 1
ATOM 1518 O O . THR A 1 185 ? -5.908 -13.359 -14.770 1.00 97.00 185 THR A O 1
ATOM 1521 N N . LEU 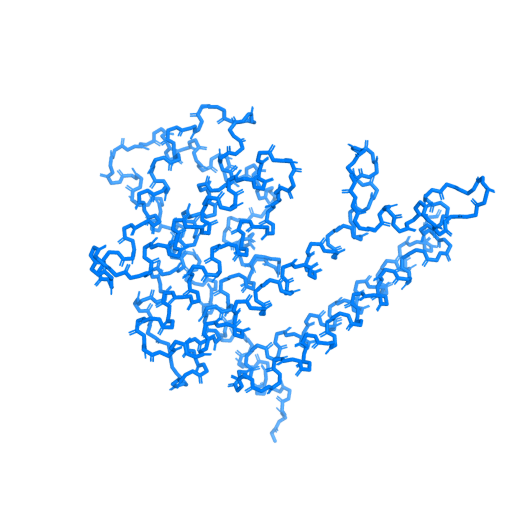A 1 186 ? -3.695 -13.031 -15.000 1.00 97.00 186 LEU A N 1
ATOM 1522 C CA . LEU A 1 186 ? -3.415 -12.811 -13.583 1.00 97.00 186 LEU A CA 1
ATOM 1523 C C . LEU A 1 186 ? -3.670 -11.364 -13.138 1.00 97.00 186 LEU A C 1
ATOM 1525 O O . LEU A 1 186 ? -3.723 -11.109 -11.943 1.00 97.00 186 LEU A O 1
ATOM 1529 N N . ILE A 1 187 ? -3.891 -10.412 -14.052 1.00 98.06 187 ILE A N 1
ATOM 1530 C CA . ILE A 1 187 ? -4.117 -9.006 -13.678 1.00 98.06 187 ILE A CA 1
ATOM 1531 C C . ILE A 1 187 ? -5.352 -8.870 -12.781 1.00 98.06 187 ILE A C 1
ATOM 1533 O O . ILE A 1 187 ? -5.239 -8.432 -11.641 1.00 98.06 187 ILE A O 1
ATOM 1537 N N . ALA A 1 188 ? -6.527 -9.269 -13.268 1.00 97.88 188 ALA A N 1
ATOM 1538 C CA . ALA A 1 188 ? -7.783 -9.086 -12.542 1.00 97.88 188 ALA A CA 1
ATOM 1539 C C . ALA A 1 188 ? -7.791 -9.704 -11.124 1.00 97.88 188 ALA A C 1
ATOM 1541 O O . ALA A 1 188 ? -8.121 -8.979 -10.181 1.00 97.88 188 ALA A O 1
ATOM 1542 N N . PRO A 1 189 ? -7.412 -10.984 -10.916 1.00 97.44 189 PRO A N 1
ATOM 1543 C CA . PRO A 1 189 ? -7.423 -11.572 -9.576 1.00 97.44 189 PRO A CA 1
ATOM 1544 C C . PRO A 1 189 ? -6.440 -10.888 -8.615 1.00 97.44 189 PRO A C 1
ATOM 1546 O O . PRO A 1 189 ? -6.781 -10.662 -7.456 1.00 97.44 189 PRO A O 1
ATOM 1549 N N . TRP A 1 190 ? -5.255 -10.492 -9.084 1.00 97.81 190 TRP A N 1
ATOM 1550 C CA . TRP A 1 190 ? -4.264 -9.833 -8.229 1.00 97.81 190 TRP A CA 1
ATOM 1551 C C . TRP A 1 190 ? -4.592 -8.365 -7.938 1.00 97.81 190 TRP A C 1
ATOM 1553 O O . TRP A 1 190 ? -4.299 -7.885 -6.845 1.00 97.81 190 TRP A O 1
ATOM 1563 N N . LEU A 1 191 ? -5.263 -7.664 -8.858 1.00 97.94 191 LEU A N 1
ATOM 1564 C CA . LEU A 1 191 ? -5.836 -6.346 -8.572 1.00 97.94 191 LEU A CA 1
ATOM 1565 C C . LEU A 1 191 ? -6.936 -6.440 -7.508 1.00 97.94 191 LEU A C 1
ATOM 1567 O O . LEU A 1 191 ? -6.921 -5.663 -6.557 1.00 97.94 191 LEU A O 1
ATOM 1571 N N . LYS A 1 192 ? -7.832 -7.433 -7.615 1.00 97.12 192 LYS A N 1
ATOM 1572 C CA . LYS A 1 192 ? -8.872 -7.676 -6.604 1.00 97.12 192 LYS A CA 1
ATOM 1573 C C . LYS A 1 192 ? -8.267 -7.966 -5.227 1.00 97.12 192 LYS A C 1
ATOM 1575 O O . LYS A 1 192 ? -8.788 -7.476 -4.226 1.00 97.12 192 LYS A O 1
ATOM 1580 N N . LEU A 1 193 ? -7.181 -8.740 -5.173 1.00 96.81 193 LEU A N 1
ATOM 1581 C CA . LEU A 1 193 ? -6.433 -8.978 -3.937 1.00 96.81 193 LEU A CA 1
ATOM 1582 C C . LEU A 1 193 ? -5.902 -7.666 -3.348 1.00 96.81 193 LEU A C 1
ATOM 1584 O O . LEU A 1 193 ? -6.144 -7.407 -2.174 1.00 96.81 193 LEU A O 1
ATOM 1588 N N . ALA A 1 194 ? -5.219 -6.840 -4.147 1.00 96.62 194 ALA A N 1
ATOM 1589 C CA . ALA A 1 194 ? -4.679 -5.562 -3.679 1.00 96.62 194 ALA A CA 1
ATOM 1590 C C . ALA A 1 194 ? -5.780 -4.648 -3.114 1.00 96.62 194 ALA A C 1
ATOM 1592 O O . ALA A 1 194 ? -5.624 -4.114 -2.018 1.00 96.62 194 ALA A O 1
ATOM 1593 N N . ASP A 1 195 ? -6.916 -4.542 -3.810 1.00 96.19 195 ASP A N 1
ATOM 1594 C CA . ASP A 1 195 ? -8.066 -3.752 -3.356 1.00 96.19 195 ASP A CA 1
ATOM 1595 C C . ASP A 1 195 ? -8.668 -4.320 -2.056 1.00 96.19 195 ASP A C 1
ATOM 1597 O O . ASP A 1 195 ? -8.891 -3.590 -1.091 1.00 96.19 195 ASP A O 1
ATOM 1601 N N . SER A 1 196 ? -8.898 -5.635 -1.992 1.00 95.88 196 SER A N 1
ATOM 1602 C CA . SER A 1 196 ? -9.523 -6.283 -0.826 1.00 95.88 196 SER A CA 1
ATOM 1603 C C . SER A 1 196 ? -8.632 -6.224 0.413 1.00 95.88 196 SER A C 1
ATOM 1605 O O . SER A 1 196 ? -9.126 -6.016 1.521 1.00 95.88 196 SER A O 1
ATOM 1607 N N . PHE A 1 197 ? -7.322 -6.390 0.226 1.00 94.62 197 PHE A N 1
ATOM 1608 C CA . PHE A 1 197 ? -6.345 -6.272 1.298 1.00 94.62 197 PHE A CA 1
ATOM 1609 C C . PHE A 1 197 ? -6.211 -4.821 1.775 1.00 94.62 197 PHE A C 1
ATOM 1611 O O . PHE A 1 197 ? -6.216 -4.585 2.978 1.00 94.62 197 PHE A O 1
ATOM 1618 N N . GLY A 1 198 ? -6.188 -3.847 0.859 1.00 93.75 198 GLY A N 1
ATOM 1619 C CA . GLY A 1 198 ? -6.201 -2.425 1.210 1.00 93.75 198 GLY A CA 1
ATOM 1620 C C . GLY A 1 198 ? -7.422 -2.038 2.044 1.00 93.75 198 GLY A C 1
ATOM 1621 O O . GLY A 1 198 ? -7.285 -1.465 3.119 1.00 93.75 198 GLY A O 1
ATOM 1622 N N . VAL A 1 199 ? -8.620 -2.450 1.621 1.00 94.19 199 VAL A N 1
ATOM 1623 C CA . VAL A 1 199 ? -9.857 -2.225 2.392 1.00 94.19 199 VAL A CA 1
ATOM 1624 C C . VAL A 1 199 ? -9.796 -2.873 3.778 1.00 94.19 199 VAL A C 1
ATOM 1626 O O . VAL A 1 199 ? -10.377 -2.351 4.730 1.00 94.19 199 VAL A O 1
ATOM 1629 N N . TRP A 1 200 ? -9.136 -4.025 3.910 1.00 95.44 200 TRP A N 1
ATOM 1630 C CA . TRP A 1 200 ? -8.953 -4.681 5.201 1.00 95.44 200 TRP A CA 1
ATOM 1631 C C . TRP A 1 200 ? -7.972 -3.922 6.108 1.00 95.44 200 TRP A C 1
ATOM 1633 O O . TRP A 1 200 ? -8.322 -3.658 7.255 1.00 95.44 200 TRP A O 1
ATOM 1643 N N . GLU A 1 201 ? -6.805 -3.514 5.599 1.00 92.62 201 GLU A N 1
ATOM 1644 C CA . GLU A 1 201 ? -5.815 -2.719 6.348 1.00 92.62 201 GLU A CA 1
ATOM 1645 C C . GLU A 1 201 ? -6.395 -1.372 6.796 1.00 92.62 201 GLU A C 1
ATOM 1647 O O . GLU A 1 201 ? -6.328 -1.039 7.976 1.00 92.62 201 GLU A O 1
ATOM 1652 N N . GLN A 1 202 ? -7.061 -0.640 5.897 1.00 92.25 202 GLN A N 1
ATOM 1653 C CA . GLN A 1 202 ? -7.733 0.611 6.256 1.00 92.25 202 GLN A CA 1
ATOM 1654 C C . GLN A 1 202 ? -8.784 0.385 7.346 1.00 92.25 202 GLN A C 1
ATOM 1656 O O . GLN A 1 202 ? -8.863 1.141 8.312 1.00 92.25 202 GLN A O 1
ATOM 1661 N N . ALA A 1 203 ? -9.588 -0.673 7.224 1.00 94.31 203 ALA A N 1
ATOM 1662 C CA . ALA A 1 203 ? -10.605 -0.961 8.219 1.00 94.31 203 ALA A CA 1
ATOM 1663 C C . ALA A 1 203 ? -10.008 -1.310 9.593 1.00 94.31 203 ALA A C 1
ATOM 1665 O O . ALA A 1 203 ? -10.598 -0.959 10.619 1.00 94.31 203 ALA A O 1
ATOM 1666 N N . LEU A 1 204 ? -8.849 -1.970 9.614 1.00 93.75 204 LEU A N 1
ATOM 1667 C CA . LEU A 1 204 ? -8.106 -2.261 10.833 1.00 93.75 204 LEU A CA 1
ATOM 1668 C C . LEU A 1 204 ? -7.514 -0.985 11.451 1.00 93.75 204 LEU A C 1
ATOM 1670 O O . LEU A 1 204 ? -7.643 -0.796 12.657 1.00 93.75 204 LEU A O 1
ATOM 1674 N N . GLU A 1 205 ? -6.931 -0.085 10.654 1.00 91.50 205 GLU A N 1
ATOM 1675 C CA . GLU A 1 205 ? -6.465 1.227 11.131 1.00 91.50 205 GLU A CA 1
ATOM 1676 C C . GLU A 1 205 ? -7.627 2.039 11.734 1.00 91.50 205 GLU A C 1
ATOM 1678 O O . GLU A 1 205 ? -7.520 2.546 12.851 1.00 91.50 205 GLU A O 1
ATOM 1683 N N . GLU A 1 206 ? -8.776 2.092 11.055 1.00 93.50 206 GLU A N 1
ATOM 1684 C CA . GLU A 1 206 ? -9.985 2.773 11.541 1.00 93.50 206 GLU A CA 1
ATOM 1685 C C . GLU A 1 206 ? -10.507 2.197 12.867 1.00 93.50 206 GLU A C 1
ATOM 1687 O O . GLU A 1 206 ? -10.969 2.952 13.725 1.00 93.50 206 GLU A O 1
ATOM 1692 N N . LEU A 1 207 ? -10.387 0.879 13.065 1.00 95.00 207 LEU A N 1
ATOM 1693 C CA . LEU A 1 207 ? -10.704 0.211 14.327 1.00 95.00 207 LEU A CA 1
ATOM 1694 C C . LEU A 1 207 ? -9.696 0.568 15.429 1.00 95.00 207 LEU A C 1
ATOM 1696 O O . LEU A 1 207 ? -10.097 0.911 16.536 1.00 95.00 207 LEU A O 1
ATOM 1700 N N . LEU A 1 208 ? -8.393 0.471 15.159 1.00 92.31 208 LEU A N 1
ATOM 1701 C CA . LEU A 1 208 ? -7.351 0.645 16.180 1.00 92.31 208 LEU A CA 1
ATOM 1702 C C . LEU A 1 208 ? -7.178 2.110 16.605 1.00 92.31 208 LEU A C 1
ATOM 1704 O O . LEU A 1 208 ? -6.886 2.383 17.770 1.00 92.31 208 LEU A O 1
ATOM 1708 N N . TYR A 1 209 ? -7.399 3.052 15.688 1.00 91.88 209 TYR A N 1
ATOM 1709 C CA . TYR A 1 209 ? -7.247 4.490 15.923 1.00 91.88 209 TYR A CA 1
ATOM 1710 C C . TYR A 1 209 ? -8.589 5.225 16.056 1.00 91.88 209 TYR A C 1
ATOM 1712 O O . TYR A 1 209 ? -8.634 6.452 15.943 1.00 91.88 209 TYR A O 1
ATOM 1720 N N . TRP A 1 210 ? -9.682 4.505 16.344 1.00 94.50 210 TRP A N 1
ATOM 1721 C CA . TRP A 1 210 ? -11.049 5.048 16.384 1.00 94.50 210 TRP A CA 1
ATOM 1722 C C . TRP A 1 210 ? -11.178 6.341 17.204 1.00 94.50 210 TRP A C 1
ATOM 1724 O O . TRP A 1 210 ? -11.800 7.296 16.747 1.00 94.50 210 TRP A O 1
ATOM 1734 N N . ARG A 1 211 ? -10.527 6.417 18.376 1.00 93.94 211 ARG A N 1
ATOM 1735 C CA . ARG A 1 211 ? -10.586 7.587 19.268 1.00 93.94 211 ARG A CA 1
ATOM 1736 C C . ARG A 1 211 ? -9.944 8.827 18.637 1.00 93.94 211 ARG A C 1
ATOM 1738 O O . ARG A 1 211 ? -10.419 9.939 18.832 1.00 93.94 211 ARG A O 1
ATOM 1745 N N . GLN A 1 212 ? -8.873 8.649 17.860 1.00 91.75 212 GLN A N 1
ATOM 1746 C CA . GLN A 1 212 ? -8.220 9.754 17.148 1.00 91.75 212 GLN A CA 1
ATOM 1747 C C . GLN A 1 212 ? -9.100 10.257 15.998 1.00 91.75 212 GLN A C 1
ATOM 1749 O O . GLN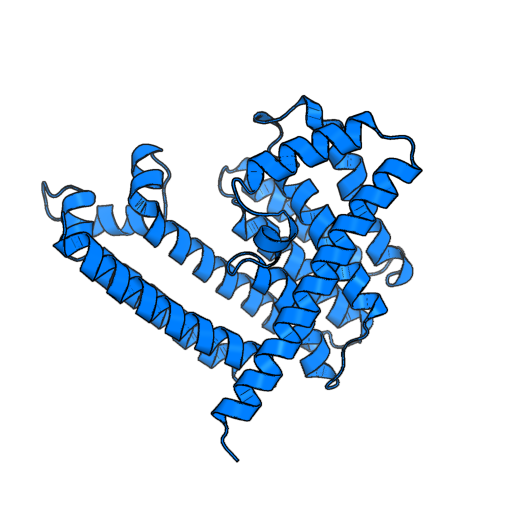 A 1 212 ? -9.194 11.465 15.779 1.00 91.75 212 GLN A O 1
ATOM 1754 N N . TYR A 1 213 ? -9.762 9.341 15.285 1.00 91.94 213 TYR A N 1
ATOM 1755 C CA . TYR A 1 213 ? -10.708 9.695 14.227 1.00 91.94 213 TYR A CA 1
ATOM 1756 C C . TYR A 1 213 ? -11.944 10.411 14.776 1.00 91.94 213 TYR A C 1
ATOM 1758 O O . TYR A 1 213 ? -12.347 11.427 14.214 1.00 91.94 213 TYR A O 1
ATOM 1766 N N . GLU A 1 214 ? -12.479 9.956 15.911 1.00 93.00 214 GLU A N 1
ATOM 1767 C CA . GLU A 1 214 ? -13.598 10.601 16.601 1.00 93.00 214 GLU A CA 1
ATOM 1768 C C . GLU A 1 214 ? -13.244 12.039 17.011 1.00 93.00 214 GLU A C 1
ATOM 1770 O O . GLU A 1 214 ? -13.965 12.975 16.667 1.00 93.00 214 GLU A O 1
ATOM 1775 N N . GLN A 1 215 ? -12.090 12.243 17.660 1.00 93.06 215 GLN A N 1
ATOM 1776 C CA . GLN A 1 215 ? -11.611 13.574 18.067 1.00 93.06 215 GLN A CA 1
ATOM 1777 C C . GLN A 1 215 ? -11.445 14.540 16.888 1.00 93.06 215 GLN A C 1
ATOM 1779 O O . GLN A 1 215 ? -11.658 15.743 17.033 1.00 93.06 215 GLN A O 1
ATOM 1784 N N . ARG A 1 216 ? -11.062 14.019 15.718 1.00 89.31 216 ARG A N 1
ATOM 1785 C CA . ARG A 1 216 ? -10.890 14.790 14.479 1.00 89.31 216 ARG A CA 1
ATOM 1786 C C . ARG A 1 216 ? -12.168 14.893 13.644 1.00 89.31 216 ARG A C 1
ATOM 1788 O O . ARG A 1 216 ? -12.122 15.487 12.572 1.00 89.31 216 ARG A O 1
ATOM 1795 N N . GLN A 1 217 ? -13.283 14.323 14.109 1.00 90.75 217 GLN A N 1
ATOM 1796 C CA . GLN A 1 217 ? -14.558 14.263 13.385 1.00 90.75 217 GLN A CA 1
ATOM 1797 C C . GLN A 1 217 ? -14.434 13.635 11.984 1.00 90.75 217 GLN A C 1
ATOM 1799 O O . GLN A 1 217 ? -15.143 14.006 11.047 1.00 90.75 217 GLN A O 1
ATOM 1804 N N . VAL A 1 218 ? -13.523 12.672 11.834 1.00 89.38 218 VAL A N 1
ATOM 1805 C CA . VAL A 1 218 ? -13.333 11.932 10.584 1.00 89.38 218 VAL A CA 1
ATOM 1806 C C . VAL A 1 218 ? -14.367 10.814 10.524 1.00 89.38 218 VAL A C 1
ATOM 1808 O O . VAL A 1 218 ? -14.480 10.015 11.451 1.00 89.38 218 VAL A O 1
ATOM 1811 N N . LYS A 1 219 ? -15.112 10.738 9.418 1.00 91.12 219 LYS A N 1
ATOM 1812 C CA . LYS A 1 219 ? -16.042 9.632 9.169 1.00 91.12 219 LYS A CA 1
ATOM 1813 C C . LYS A 1 219 ? -15.269 8.383 8.761 1.00 91.12 219 LYS A C 1
ATOM 1815 O O . LYS A 1 219 ? -14.452 8.443 7.846 1.00 91.12 219 LYS A O 1
ATOM 1820 N N . THR A 1 220 ? -15.546 7.272 9.430 1.00 93.38 220 THR A N 1
ATOM 1821 C CA . THR A 1 220 ? -14.896 5.973 9.218 1.00 93.38 220 THR A CA 1
ATOM 1822 C C . THR A 1 220 ? -15.953 4.876 9.216 1.00 93.38 220 THR A C 1
ATOM 1824 O O . THR A 1 220 ? -17.032 5.054 9.786 1.00 93.38 220 THR A O 1
ATOM 1827 N N . TRP A 1 221 ? -15.654 3.716 8.625 1.00 94.94 221 TRP A N 1
ATOM 1828 C CA . TRP A 1 221 ? -16.581 2.579 8.619 1.00 94.94 221 TRP A CA 1
ATOM 1829 C C . TRP A 1 221 ? -16.964 2.170 10.050 1.00 94.94 221 TRP A C 1
ATOM 1831 O O . TRP A 1 221 ? -18.101 1.774 10.306 1.00 94.94 221 TRP A O 1
ATOM 1841 N N . PHE A 1 222 ? -16.006 2.262 10.978 1.00 96.62 222 PHE A N 1
ATOM 1842 C CA . PHE A 1 222 ? -16.178 1.844 12.362 1.00 96.62 222 PHE A CA 1
ATOM 1843 C C . PHE A 1 222 ? -17.026 2.842 13.156 1.00 96.62 222 PHE A C 1
ATOM 1845 O O . PHE A 1 222 ? -17.934 2.427 13.874 1.00 96.62 222 PHE A O 1
ATOM 1852 N N . LEU A 1 223 ? -16.789 4.148 12.988 1.00 95.19 223 LEU A N 1
ATOM 1853 C CA . LEU A 1 223 ? -17.574 5.189 13.660 1.00 95.19 223 LEU A CA 1
ATOM 1854 C C . LEU A 1 223 ? -18.991 5.302 13.082 1.00 95.19 223 LEU A C 1
ATOM 1856 O O . LEU A 1 223 ? -19.940 5.506 13.837 1.00 95.19 223 LEU A O 1
ATOM 1860 N N . ASP A 1 224 ? -19.163 5.088 11.775 1.00 95.62 224 ASP A N 1
ATOM 1861 C CA . ASP A 1 224 ? -20.490 5.007 11.157 1.00 95.62 224 ASP A CA 1
ATOM 1862 C C . ASP A 1 224 ? -21.276 3.795 11.688 1.00 95.62 224 ASP A C 1
ATOM 1864 O O . ASP A 1 224 ? -22.475 3.895 11.954 1.00 95.62 224 ASP A O 1
ATOM 1868 N N . ALA A 1 225 ? -20.609 2.653 11.892 1.00 96.31 225 ALA A N 1
ATOM 1869 C CA . ALA A 1 225 ? -21.228 1.486 12.515 1.00 96.31 225 ALA A CA 1
ATOM 1870 C C . ALA A 1 225 ? -21.571 1.729 13.990 1.00 96.31 225 ALA A C 1
ATOM 1872 O O . ALA A 1 225 ? -22.656 1.343 14.425 1.00 96.31 225 ALA A O 1
ATOM 1873 N N . ALA A 1 226 ? -20.693 2.400 14.743 1.00 95.62 226 ALA A N 1
ATOM 1874 C CA . ALA A 1 226 ? -20.967 2.798 16.120 1.00 95.62 226 ALA A CA 1
ATOM 1875 C C . ALA A 1 226 ? -22.236 3.658 16.191 1.00 95.62 226 ALA A C 1
ATOM 1877 O O . ALA A 1 226 ? -23.168 3.314 16.910 1.00 95.62 226 ALA A O 1
ATOM 1878 N N . ALA A 1 227 ? -22.340 4.694 15.352 1.00 93.75 227 ALA A N 1
ATOM 1879 C CA . ALA A 1 227 ? -23.502 5.582 15.309 1.00 93.75 227 ALA A CA 1
ATOM 1880 C C . ALA A 1 227 ? -24.834 4.855 15.029 1.00 93.75 227 ALA A C 1
ATOM 1882 O O . ALA A 1 227 ? -25.886 5.303 15.477 1.00 93.75 227 ALA A O 1
ATOM 1883 N N . GLN A 1 228 ? -24.802 3.734 14.301 1.00 95.25 228 GLN A N 1
ATOM 1884 C CA . GLN A 1 228 ? -25.987 2.918 14.007 1.00 95.25 228 GLN A CA 1
ATOM 1885 C C . GLN A 1 228 ? -26.319 1.898 15.103 1.00 95.25 228 GLN A C 1
ATOM 1887 O O . GLN A 1 228 ? -27.465 1.467 15.211 1.00 95.25 228 GLN A O 1
ATOM 1892 N N . LEU A 1 229 ? -25.316 1.463 15.867 1.00 95.88 229 LEU A N 1
ATOM 1893 C CA . LEU A 1 229 ? -25.423 0.363 16.827 1.00 95.88 229 LEU A CA 1
ATOM 1894 C C . LEU A 1 229 ? -25.425 0.828 18.291 1.00 95.88 229 LEU A C 1
ATOM 1896 O O . LEU A 1 229 ? -25.651 -0.004 19.177 1.00 95.88 229 LEU A O 1
ATOM 1900 N N . CYS A 1 230 ? -25.174 2.114 18.548 1.00 95.81 230 CYS A N 1
ATOM 1901 C CA . CYS A 1 230 ? -25.370 2.741 19.849 1.00 95.81 230 CYS A CA 1
ATOM 1902 C C . CYS A 1 230 ? -26.844 2.684 20.268 1.00 95.81 230 CYS A C 1
ATOM 1904 O O . CYS A 1 230 ? -27.765 2.862 19.468 1.00 95.81 230 CYS A O 1
ATOM 1906 N N . GLN A 1 231 ? -27.071 2.469 21.558 1.00 94.94 231 GLN A N 1
ATOM 1907 C CA . GLN A 1 231 ? -28.377 2.628 22.181 1.00 94.94 231 GLN A CA 1
ATOM 1908 C C . GLN A 1 231 ? -28.740 4.115 22.307 1.00 94.94 231 GLN A C 1
ATOM 1910 O O . GLN A 1 231 ? -27.890 5.002 22.237 1.00 94.94 231 GLN A O 1
ATOM 1915 N N . SER A 1 232 ? -30.024 4.407 22.521 1.00 92.44 232 SER A N 1
ATOM 1916 C CA . SER A 1 232 ? -30.475 5.784 22.739 1.00 92.44 232 SER A CA 1
ATOM 1917 C C . SER A 1 232 ? -29.780 6.393 23.962 1.00 92.44 232 SER A C 1
ATOM 1919 O O . SER A 1 232 ? -29.984 5.924 25.079 1.00 92.44 232 SER A O 1
ATOM 1921 N N . GLY A 1 233 ? -29.006 7.460 23.750 1.00 92.19 233 GLY A N 1
ATOM 1922 C CA . GLY A 1 233 ? -28.243 8.148 24.799 1.00 92.19 233 GLY A CA 1
ATOM 1923 C C . GLY A 1 233 ? -26.870 7.538 25.108 1.00 92.19 233 GLY A C 1
ATOM 1924 O O . GLY A 1 233 ? -26.166 8.079 25.953 1.00 92.19 233 GLY A O 1
ATOM 1925 N N . GLU A 1 234 ? -26.481 6.454 24.432 1.00 96.19 234 GLU A N 1
ATOM 1926 C CA . GLU A 1 234 ? -25.148 5.851 24.539 1.00 96.19 234 GLU A CA 1
ATOM 1927 C C . GLU A 1 234 ? -24.138 6.645 23.699 1.00 96.19 234 GLU A C 1
ATOM 1929 O O . GLU A 1 234 ? -24.411 6.981 22.541 1.00 96.19 234 GLU A O 1
ATOM 1934 N N . THR A 1 235 ? -22.963 6.944 24.261 1.00 95.31 235 THR A N 1
ATOM 1935 C CA . THR A 1 235 ? -21.880 7.560 23.484 1.00 95.31 235 THR A CA 1
ATOM 1936 C C . THR A 1 235 ? -21.153 6.514 22.633 1.00 95.31 235 THR A C 1
ATOM 1938 O O . THR A 1 235 ? -21.240 5.312 22.880 1.00 95.31 235 THR A O 1
ATOM 1941 N N . VAL A 1 236 ? -20.403 6.951 21.617 1.00 94.00 236 VAL A N 1
ATOM 1942 C CA . VAL A 1 236 ? -19.563 6.034 20.826 1.00 94.00 236 VAL A CA 1
ATOM 1943 C C . VAL A 1 236 ? -18.548 5.327 21.724 1.00 94.00 236 VAL A C 1
ATOM 1945 O O . VAL A 1 236 ? -18.383 4.117 21.603 1.00 94.00 236 VAL A O 1
ATOM 1948 N N . ALA A 1 237 ? -17.914 6.049 22.651 1.00 94.44 237 ALA A N 1
ATOM 1949 C CA . ALA A 1 237 ? -16.963 5.467 23.593 1.00 94.44 237 ALA A CA 1
ATOM 1950 C C . ALA A 1 237 ? -17.597 4.355 24.445 1.00 94.44 237 ALA A C 1
ATOM 1952 O O . ALA A 1 237 ? -17.043 3.256 24.497 1.00 94.44 237 ALA A O 1
ATOM 1953 N N . ASP A 1 238 ? -18.788 4.600 25.007 1.00 94.75 238 ASP A N 1
ATOM 1954 C CA . ASP A 1 238 ? -19.522 3.600 25.797 1.00 94.75 238 ASP A CA 1
ATOM 1955 C C . ASP A 1 238 ? -19.820 2.343 24.963 1.00 94.75 238 ASP A C 1
ATOM 1957 O O . ASP A 1 238 ? -19.618 1.213 25.415 1.00 94.75 238 ASP A O 1
ATOM 1961 N N . TRP A 1 239 ? -20.242 2.521 23.707 1.00 96.06 239 TRP A N 1
ATOM 1962 C CA . TRP A 1 239 ? -20.498 1.403 22.800 1.00 96.06 239 TRP A CA 1
ATOM 1963 C C . TRP A 1 239 ? -19.223 0.624 22.457 1.00 96.06 239 TRP A C 1
ATOM 1965 O O . TRP A 1 239 ? -19.245 -0.614 22.433 1.00 96.06 239 TRP A O 1
ATOM 1975 N N . VAL A 1 240 ? -18.110 1.321 22.192 1.00 94.62 240 VAL A N 1
ATOM 1976 C CA . VAL A 1 240 ? -16.818 0.695 21.872 1.00 94.62 240 VAL A CA 1
ATOM 1977 C C . VAL A 1 240 ? -16.335 -0.169 23.034 1.00 94.62 240 VAL A C 1
ATOM 1979 O O . VAL A 1 240 ? -15.932 -1.313 22.800 1.00 94.62 240 VAL A O 1
ATOM 1982 N N . GLU A 1 241 ? -16.425 0.349 24.260 1.00 91.81 241 GLU A N 1
ATOM 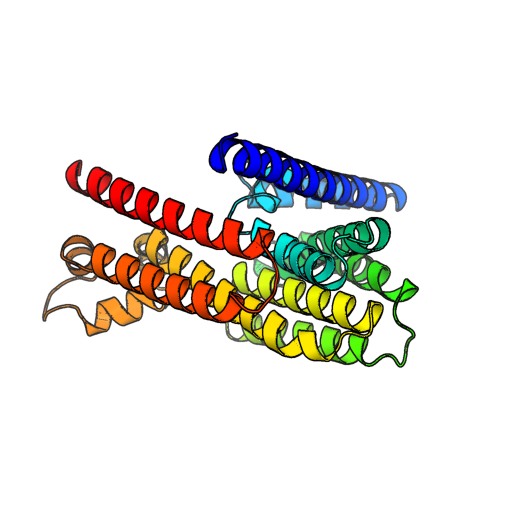1983 C CA . GLU A 1 241 ? -16.058 -0.360 25.490 1.00 91.81 241 GLU A CA 1
ATOM 1984 C C . GLU A 1 241 ? -16.978 -1.555 25.759 1.00 91.81 241 GLU A C 1
ATOM 1986 O O . GLU A 1 241 ? -16.500 -2.642 26.085 1.00 91.81 241 G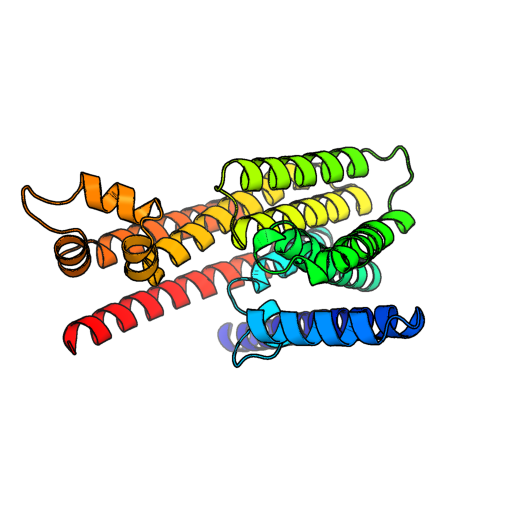LU A O 1
ATOM 1991 N N . ARG A 1 242 ? -18.292 -1.394 25.558 1.00 94.12 242 ARG A N 1
ATOM 1992 C CA . ARG A 1 242 ? -19.272 -2.460 25.798 1.00 94.12 242 ARG A CA 1
ATOM 1993 C C . ARG A 1 242 ? -19.168 -3.614 24.802 1.00 94.12 242 ARG A C 1
ATOM 1995 O O . ARG A 1 242 ? -19.287 -4.771 25.202 1.00 94.12 242 ARG A O 1
ATOM 2002 N N . GLN A 1 243 ? -19.046 -3.325 23.505 1.00 95.75 243 GLN A N 1
ATOM 2003 C CA . GLN A 1 243 ? -19.067 -4.364 22.462 1.00 95.75 243 GLN A CA 1
ATOM 2004 C C . GLN A 1 243 ? -18.345 -4.010 21.156 1.00 95.75 243 GLN A C 1
ATOM 2006 O O . GLN A 1 243 ? -18.080 -4.908 20.355 1.00 95.75 243 GLN A O 1
ATOM 2011 N N . GLY A 1 244 ? -18.059 -2.732 20.894 1.00 95.75 244 GLY A N 1
ATOM 2012 C CA . GLY A 1 244 ? -17.589 -2.295 19.580 1.00 95.75 244 GLY A CA 1
ATOM 2013 C C . GLY A 1 244 ? -16.236 -2.884 19.189 1.00 95.75 244 GLY A C 1
ATOM 2014 O O . GLY A 1 244 ? -16.071 -3.281 18.038 1.00 95.75 244 GLY A O 1
ATOM 2015 N N . LEU A 1 245 ? -15.296 -3.029 20.131 1.00 95.19 245 LEU A N 1
ATOM 2016 C CA . LEU A 1 245 ? -14.003 -3.669 19.847 1.00 95.19 245 LEU A CA 1
ATOM 2017 C C . LEU A 1 245 ? -14.155 -5.140 19.449 1.00 95.19 245 LEU A C 1
ATOM 2019 O O . LEU A 1 245 ? -13.607 -5.557 18.430 1.00 95.19 245 LEU A O 1
ATOM 2023 N N . GLU A 1 246 ? -14.917 -5.925 20.217 1.00 95.94 246 GLU A N 1
ATOM 2024 C CA . GLU A 1 246 ? -15.147 -7.343 19.909 1.00 95.94 246 GLU A CA 1
ATOM 2025 C C . GLU A 1 246 ? -15.836 -7.498 18.549 1.00 95.94 246 GLU A C 1
ATOM 2027 O O . GLU A 1 246 ? -15.391 -8.281 17.709 1.00 95.94 246 GLU A O 1
ATOM 2032 N N . TRP A 1 247 ? -16.866 -6.684 18.299 1.00 97.19 247 TRP A N 1
ATOM 2033 C CA . TRP A 1 247 ? -17.544 -6.632 17.010 1.00 97.19 247 TRP A CA 1
ATOM 2034 C C . TRP A 1 247 ? -16.578 -6.277 15.872 1.00 97.19 247 TRP A C 1
ATOM 2036 O O . TRP A 1 247 ? -16.558 -6.954 14.844 1.00 97.19 247 TRP A O 1
ATOM 2046 N N . GLY A 1 248 ? -15.740 -5.254 16.056 1.00 97.06 248 GLY A N 1
ATOM 2047 C CA . GLY A 1 248 ? -14.772 -4.795 15.063 1.00 97.06 248 GLY A CA 1
ATOM 2048 C C . GLY A 1 248 ? -13.751 -5.873 14.704 1.00 97.06 248 GLY A C 1
ATOM 2049 O O . GLY A 1 248 ? -13.580 -6.192 13.525 1.00 97.06 248 GLY A O 1
ATOM 2050 N N . PHE A 1 249 ? -13.133 -6.498 15.710 1.00 97.44 249 PHE A N 1
ATOM 2051 C CA . PHE A 1 249 ? -12.189 -7.597 15.499 1.00 97.44 249 PHE A CA 1
ATOM 2052 C C . PHE A 1 249 ? -12.852 -8.795 14.814 1.00 97.44 249 PHE A C 1
ATOM 2054 O O . PHE A 1 249 ? -12.279 -9.332 13.868 1.00 97.44 249 PHE A O 1
ATOM 2061 N N . GLN A 1 250 ? -14.078 -9.166 15.198 1.00 97.19 250 GLN A N 1
ATOM 2062 C CA . GLN A 1 250 ? -14.816 -10.244 14.535 1.00 97.19 250 GLN A CA 1
ATOM 2063 C C . GLN A 1 250 ? -15.049 -9.946 13.043 1.00 97.19 250 GLN A C 1
ATOM 2065 O O . GLN A 1 250 ? -14.908 -10.831 12.195 1.00 97.19 250 GLN A O 1
ATOM 2070 N N . ARG A 1 251 ? -15.372 -8.694 12.685 1.00 97.62 251 ARG A N 1
ATOM 2071 C CA . ARG A 1 251 ? -15.493 -8.282 11.275 1.00 97.62 251 ARG A CA 1
ATOM 2072 C C . ARG A 1 251 ? -14.160 -8.375 10.536 1.00 97.62 251 ARG A C 1
ATOM 2074 O O . ARG A 1 251 ? -14.152 -8.789 9.377 1.00 97.62 251 ARG A O 1
ATOM 2081 N N . MET A 1 252 ? -13.051 -8.002 11.176 1.00 97.06 252 MET A N 1
ATOM 2082 C CA . MET A 1 252 ? -11.719 -8.096 10.567 1.00 97.06 252 MET A CA 1
ATOM 2083 C C . MET A 1 252 ? -11.289 -9.549 10.354 1.00 97.06 252 MET A C 1
ATOM 2085 O O . MET A 1 252 ? -10.759 -9.865 9.290 1.00 97.06 252 MET A O 1
ATOM 2089 N N . GLU A 1 253 ? -11.578 -10.436 11.307 1.00 97.19 253 GLU A N 1
ATOM 2090 C CA . GLU A 1 253 ? -11.331 -11.880 11.200 1.00 97.19 253 GLU A CA 1
ATOM 2091 C C . GLU A 1 253 ? -12.116 -12.482 10.021 1.00 97.19 253 GLU A C 1
ATOM 2093 O O . GLU A 1 253 ? -11.528 -13.126 9.154 1.00 97.19 253 GLU A O 1
ATOM 2098 N N . GLN A 1 254 ? -13.420 -12.190 9.916 1.00 97.00 254 GLN A N 1
ATOM 2099 C CA . GLN A 1 254 ? -14.273 -12.665 8.814 1.00 97.00 254 GLN A CA 1
ATOM 2100 C C . GLN A 1 254 ? -13.776 -12.205 7.437 1.00 97.00 254 GLN A C 1
ATOM 2102 O O . GLN A 1 254 ? -13.763 -12.981 6.480 1.00 97.00 254 GLN A O 1
ATOM 2107 N N . LYS A 1 255 ? -13.379 -10.932 7.319 1.00 96.25 255 LYS A N 1
ATOM 2108 C CA . LYS A 1 255 ? -12.841 -10.385 6.066 1.00 96.25 255 LYS A CA 1
ATOM 2109 C C . LYS A 1 255 ? -11.524 -11.059 5.679 1.00 96.25 255 LYS A C 1
ATOM 2111 O O . LYS A 1 255 ? -11.339 -11.372 4.504 1.00 96.25 255 LYS A O 1
ATOM 2116 N N . LEU A 1 256 ? -10.637 -11.293 6.645 1.00 95.94 256 LEU A N 1
ATOM 2117 C CA . LEU A 1 256 ? -9.353 -11.941 6.395 1.00 95.94 256 LEU A CA 1
ATOM 2118 C C . LEU A 1 256 ? -9.524 -13.414 6.004 1.00 95.94 256 LEU A C 1
ATOM 2120 O O . LEU A 1 256 ? -8.851 -13.877 5.088 1.00 95.94 256 LEU A O 1
ATOM 2124 N N . ASP A 1 257 ? -10.464 -14.127 6.626 1.00 96.62 257 ASP A N 1
ATOM 2125 C CA . ASP A 1 257 ? -10.783 -15.514 6.268 1.00 96.62 257 ASP A CA 1
ATOM 2126 C C . ASP A 1 257 ? -11.300 -15.631 4.838 1.00 96.62 257 ASP A C 1
ATOM 2128 O O . ASP A 1 257 ? -10.820 -16.467 4.071 1.00 96.62 257 ASP A O 1
ATOM 2132 N N . LYS A 1 258 ? -12.198 -14.725 4.441 1.00 96.19 258 LYS A N 1
ATOM 2133 C CA . LYS A 1 258 ? -12.647 -14.634 3.052 1.00 96.19 258 LYS A CA 1
ATOM 2134 C C . LYS A 1 258 ? -11.485 -14.340 2.102 1.00 96.19 258 LYS A C 1
ATOM 2136 O O . LYS A 1 258 ? -11.408 -14.930 1.029 1.00 96.19 258 LYS A O 1
ATOM 2141 N N . LEU A 1 259 ? -10.571 -13.446 2.480 1.00 95.44 259 LEU A N 1
ATOM 2142 C CA . LEU A 1 259 ? -9.408 -13.136 1.651 1.00 95.44 259 LEU A CA 1
ATOM 2143 C C . LEU A 1 259 ? -8.510 -14.367 1.460 1.00 95.44 259 LEU A C 1
ATOM 2145 O O . LEU A 1 259 ? -8.100 -14.645 0.336 1.00 95.44 259 LEU A O 1
ATOM 2149 N N . ILE A 1 260 ? -8.247 -15.122 2.532 1.00 95.56 260 ILE A N 1
ATOM 2150 C CA . ILE A 1 260 ? -7.475 -16.374 2.496 1.00 95.56 260 ILE A CA 1
ATOM 2151 C C . ILE A 1 260 ? -8.142 -17.401 1.574 1.00 95.56 260 ILE A C 1
ATOM 2153 O O . ILE A 1 260 ? -7.459 -18.023 0.757 1.00 95.56 260 ILE A O 1
ATOM 2157 N N . GLU A 1 261 ? -9.463 -17.561 1.673 1.00 95.00 261 GLU A N 1
ATOM 2158 C CA . GLU A 1 261 ? -10.233 -18.446 0.797 1.00 95.00 261 GLU A CA 1
ATOM 2159 C C . GLU A 1 261 ? -10.073 -18.045 -0.677 1.00 95.00 261 GLU A C 1
ATOM 2161 O O . GLU A 1 261 ? -9.726 -18.884 -1.512 1.00 95.00 261 GLU A O 1
ATOM 2166 N N . GLU A 1 262 ? -10.233 -16.756 -0.992 1.00 93.62 262 GLU A N 1
ATOM 2167 C CA . GLU A 1 262 ? -10.129 -16.233 -2.358 1.00 93.62 262 GLU A CA 1
ATOM 2168 C C . GLU A 1 262 ? -8.733 -16.439 -2.973 1.00 93.62 262 GLU A C 1
ATOM 2170 O O . GLU A 1 262 ? -8.623 -16.774 -4.157 1.00 93.62 262 GLU A O 1
ATOM 2175 N N . VAL A 1 263 ? -7.663 -16.287 -2.183 1.00 94.62 263 VAL A N 1
ATOM 2176 C CA . VAL A 1 263 ? -6.281 -16.421 -2.682 1.00 94.62 263 VAL A CA 1
ATOM 2177 C C . VAL A 1 263 ? -5.721 -17.840 -2.613 1.00 94.62 263 VAL A C 1
ATOM 2179 O O . VAL A 1 263 ? -4.620 -18.085 -3.108 1.00 94.62 263 VAL A O 1
ATOM 2182 N N . SER A 1 264 ? -6.458 -18.800 -2.048 1.00 92.44 264 SER A N 1
ATOM 2183 C CA . SER A 1 264 ? -6.022 -20.205 -1.944 1.00 92.44 264 SER A CA 1
ATOM 2184 C C . SER A 1 264 ? -5.631 -20.820 -3.296 1.00 92.44 264 SER A C 1
ATOM 2186 O O . SER A 1 264 ? -4.737 -21.663 -3.377 1.00 92.44 264 SER A O 1
ATOM 2188 N N . SER A 1 265 ? -6.235 -20.332 -4.382 1.00 91.75 265 SER A N 1
ATOM 2189 C CA . SER A 1 265 ? -5.973 -20.765 -5.757 1.00 91.75 265 SER A CA 1
ATOM 2190 C C . SER A 1 265 ? -4.739 -20.124 -6.416 1.00 91.75 265 SER A C 1
ATOM 2192 O O . SER A 1 265 ? -4.317 -20.579 -7.479 1.00 91.75 265 SER A O 1
ATOM 2194 N N . PHE A 1 266 ? -4.118 -19.104 -5.806 1.00 91.88 266 PHE A N 1
ATOM 2195 C CA . PHE A 1 266 ? -3.062 -18.295 -6.442 1.00 91.88 266 PHE A CA 1
ATOM 2196 C C . PHE A 1 266 ? -1.707 -19.013 -6.533 1.00 91.88 266 PHE A C 1
ATOM 2198 O O . PHE A 1 266 ? -0.766 -18.469 -7.106 1.00 91.88 266 PHE A O 1
ATOM 2205 N N . LYS A 1 267 ? -1.580 -20.223 -5.965 1.00 90.00 267 LYS A N 1
ATOM 2206 C CA . LYS A 1 267 ? -0.323 -20.997 -5.905 1.00 90.00 267 LYS A CA 1
ATOM 2207 C C . LYS A 1 267 ? 0.855 -20.190 -5.331 1.00 90.00 267 LYS A C 1
ATOM 2209 O O . LYS A 1 267 ? 2.000 -20.363 -5.741 1.00 90.00 267 LYS A O 1
ATOM 2214 N N . SER A 1 268 ? 0.577 -19.304 -4.373 1.00 92.75 268 SER A N 1
ATOM 2215 C CA . SER A 1 268 ? 1.587 -18.493 -3.690 1.00 92.75 268 SER A CA 1
ATOM 2216 C C . SER A 1 268 ? 1.667 -18.867 -2.212 1.00 92.75 268 SER A C 1
ATOM 2218 O O . SER A 1 268 ? 0.913 -18.357 -1.383 1.00 92.75 268 SER A O 1
ATOM 2220 N N . GLU A 1 269 ? 2.603 -19.757 -1.872 1.00 90.88 269 GLU A N 1
ATOM 2221 C CA . GLU A 1 269 ? 2.847 -20.167 -0.479 1.00 90.88 269 GLU A CA 1
ATOM 2222 C C . GLU A 1 269 ? 3.216 -18.974 0.411 1.00 90.88 269 GLU A C 1
ATOM 2224 O O . GLU A 1 269 ? 2.750 -18.878 1.544 1.00 90.88 269 GLU A O 1
ATOM 2229 N N . GLY A 1 270 ? 4.016 -18.038 -0.115 1.00 89.69 270 GLY A N 1
ATOM 2230 C CA . GLY A 1 270 ? 4.444 -16.846 0.618 1.00 89.69 270 GLY A CA 1
ATOM 2231 C C . GLY A 1 270 ? 3.278 -15.932 0.996 1.00 89.69 270 GLY A C 1
ATOM 2232 O O . GLY A 1 270 ? 3.210 -15.480 2.136 1.00 89.69 270 GLY A O 1
ATOM 2233 N N . LEU A 1 271 ? 2.330 -15.722 0.076 1.00 92.81 271 LEU A N 1
ATOM 2234 C CA . LEU A 1 271 ? 1.125 -14.934 0.342 1.00 92.81 271 LEU A CA 1
ATOM 2235 C C . LEU A 1 271 ? 0.242 -15.611 1.399 1.00 92.81 271 LEU A C 1
ATOM 2237 O O . LEU A 1 271 ? -0.183 -14.960 2.349 1.00 92.81 271 LEU A O 1
ATOM 2241 N N . LEU A 1 272 ? -0.011 -16.917 1.267 1.00 93.06 272 LEU A N 1
ATOM 2242 C CA . LEU A 1 272 ? -0.833 -17.654 2.234 1.00 93.06 272 LEU A CA 1
ATOM 2243 C C . LEU A 1 272 ? -0.206 -17.656 3.630 1.00 93.06 272 LEU A C 1
ATOM 2245 O O . LEU A 1 272 ? -0.905 -17.450 4.622 1.00 93.06 272 LEU A O 1
ATOM 2249 N N . HIS A 1 273 ? 1.114 -17.832 3.711 1.00 90.50 273 HIS A N 1
ATOM 2250 C CA . HIS A 1 273 ? 1.839 -17.748 4.973 1.00 90.50 273 HIS A CA 1
ATOM 2251 C C . HIS A 1 273 ? 1.726 -16.354 5.598 1.00 90.50 273 HIS A C 1
ATOM 2253 O O . HIS A 1 273 ? 1.468 -16.234 6.795 1.00 90.50 273 HIS A O 1
ATOM 2259 N N . TYR A 1 274 ? 1.872 -15.302 4.790 1.00 91.31 274 TYR A N 1
ATOM 2260 C CA . TYR A 1 274 ? 1.721 -13.930 5.257 1.00 91.31 274 TYR A CA 1
ATOM 2261 C C . TYR A 1 274 ? 0.307 -13.654 5.792 1.00 91.31 274 TYR A C 1
ATOM 2263 O O . TYR A 1 274 ? 0.166 -13.128 6.895 1.00 91.31 274 TYR A O 1
ATOM 2271 N N . LEU A 1 275 ? -0.748 -14.063 5.080 1.00 93.38 275 LEU A N 1
ATOM 2272 C CA . LEU A 1 275 ? -2.126 -13.866 5.547 1.00 93.38 275 LEU A CA 1
ATOM 2273 C C . LEU A 1 275 ? -2.422 -14.653 6.832 1.00 93.38 275 LEU A C 1
ATOM 2275 O O . LEU A 1 275 ? -3.052 -14.123 7.748 1.00 93.38 275 LEU A O 1
ATOM 2279 N N . ALA A 1 276 ? -1.916 -15.884 6.948 1.00 92.12 276 ALA A N 1
ATOM 2280 C CA . ALA A 1 276 ? -2.012 -16.657 8.185 1.00 92.12 276 ALA A CA 1
ATOM 2281 C C . ALA A 1 276 ? -1.280 -15.962 9.346 1.00 92.12 276 ALA A C 1
ATOM 2283 O O . ALA A 1 276 ? -1.788 -15.916 10.470 1.00 92.12 276 ALA A O 1
ATOM 2284 N N . HIS A 1 277 ? -0.114 -15.369 9.075 1.00 91.12 277 HIS A N 1
ATOM 2285 C CA . HIS A 1 277 ? 0.603 -14.572 10.060 1.00 91.12 277 HIS A CA 1
ATOM 2286 C C . HIS A 1 277 ? -0.220 -13.355 10.498 1.00 91.12 277 HIS A C 1
ATOM 2288 O O . HIS A 1 277 ? -0.401 -13.168 11.700 1.00 91.12 277 HIS A O 1
ATOM 2294 N N . ARG A 1 278 ? -0.804 -12.595 9.561 1.00 92.00 278 ARG A N 1
ATOM 2295 C CA . ARG A 1 278 ? -1.687 -11.459 9.879 1.00 92.00 278 ARG A CA 1
ATOM 2296 C C . ARG A 1 278 ? -2.901 -11.867 10.702 1.00 92.00 278 ARG A C 1
ATOM 2298 O O . ARG A 1 278 ? -3.256 -11.151 11.633 1.00 92.00 278 ARG A O 1
ATOM 2305 N N . LYS A 1 279 ? -3.471 -13.049 10.459 1.00 93.94 279 LYS A N 1
ATOM 2306 C CA . LYS A 1 279 ? -4.551 -13.586 11.297 1.00 93.94 279 LYS A CA 1
ATOM 2307 C C . LYS A 1 279 ? -4.089 -13.816 12.736 1.00 93.94 279 LYS A C 1
ATOM 2309 O O . LYS A 1 279 ? -4.759 -13.399 13.677 1.00 93.94 279 LYS A O 1
ATOM 2314 N N . SER A 1 280 ? -2.914 -14.419 12.920 1.00 93.50 280 SER A N 1
ATOM 2315 C CA . SER A 1 280 ? -2.326 -14.591 14.254 1.00 93.50 280 SER A CA 1
ATOM 2316 C C . SER A 1 280 ? -2.063 -13.252 14.948 1.00 93.50 280 SER A C 1
ATOM 2318 O O . SER A 1 280 ? -2.263 -13.147 16.155 1.00 93.50 280 SER A O 1
ATOM 2320 N N . MET A 1 281 ? -1.606 -12.243 14.207 1.00 91.44 281 MET A N 1
ATOM 2321 C CA . MET A 1 281 ? -1.359 -10.908 14.749 1.00 91.44 281 MET A CA 1
ATOM 2322 C C . MET A 1 281 ? -2.644 -10.212 15.181 1.00 91.44 281 MET A C 1
ATOM 2324 O O . MET A 1 281 ? -2.691 -9.644 16.268 1.00 91.44 281 MET A O 1
ATOM 2328 N N . LEU A 1 282 ? -3.699 -10.314 14.373 1.00 93.69 282 LEU A N 1
ATOM 2329 C CA . LEU A 1 282 ? -5.013 -9.772 14.698 1.00 93.69 282 LEU A CA 1
ATOM 2330 C C . LEU A 1 282 ? -5.543 -10.358 16.016 1.00 93.69 282 LEU A C 1
ATOM 2332 O O . LEU A 1 282 ? -6.022 -9.617 16.873 1.00 93.69 282 LEU A O 1
ATOM 2336 N N . HIS A 1 283 ? -5.381 -11.669 16.225 1.00 94.00 283 HIS A N 1
ATOM 2337 C CA . HIS A 1 283 ? -5.733 -12.307 17.495 1.00 94.00 283 HIS A CA 1
ATOM 2338 C C . HIS A 1 283 ? -4.889 -11.786 18.670 1.00 94.00 283 HIS A C 1
ATOM 2340 O O . HIS A 1 283 ? -5.432 -11.511 19.735 1.00 94.00 283 HIS A O 1
ATOM 2346 N N . GLN A 1 284 ? -3.577 -11.598 18.495 1.00 92.62 284 GLN A N 1
ATOM 2347 C CA . GLN A 1 284 ? -2.722 -11.029 19.547 1.00 92.62 284 GLN A CA 1
ATOM 2348 C C . GLN A 1 284 ? -3.122 -9.590 19.899 1.00 92.62 284 GLN A C 1
ATOM 2350 O O . GLN A 1 284 ? -3.181 -9.242 21.078 1.00 92.62 284 GLN A O 1
ATOM 2355 N N . GLN A 1 285 ? -3.436 -8.771 18.893 1.00 91.56 285 GLN A N 1
ATOM 2356 C CA . GLN A 1 285 ? -3.920 -7.403 19.084 1.00 91.56 285 GLN A CA 1
ATOM 2357 C C . GLN A 1 285 ? -5.248 -7.387 19.844 1.00 91.56 285 GLN A C 1
ATOM 2359 O O . GLN A 1 285 ? -5.366 -6.662 20.827 1.00 91.56 285 GLN A O 1
ATOM 2364 N N . LYS A 1 286 ? -6.203 -8.244 19.461 1.00 93.31 286 LYS A N 1
ATOM 2365 C CA . LYS A 1 286 ? -7.490 -8.408 20.153 1.00 93.31 286 LYS A CA 1
ATOM 2366 C C . LYS A 1 286 ? -7.308 -8.683 21.650 1.00 93.31 286 LYS A C 1
ATOM 2368 O O . LYS A 1 286 ? -7.933 -8.025 22.482 1.00 93.31 286 LYS A O 1
ATOM 2373 N N . GLU A 1 287 ? -6.423 -9.611 22.006 1.00 91.62 287 GLU A N 1
ATOM 2374 C CA . GLU A 1 287 ? -6.159 -9.966 23.407 1.00 91.62 287 GLU A CA 1
ATOM 2375 C C . GLU A 1 287 ? -5.401 -8.866 24.172 1.00 91.62 287 GLU A C 1
ATOM 2377 O O . GLU A 1 287 ? -5.691 -8.594 25.344 1.00 91.62 287 GLU A O 1
ATOM 2382 N N . ALA A 1 288 ? -4.478 -8.165 23.507 1.00 89.44 288 ALA A N 1
ATOM 2383 C CA . ALA A 1 288 ? -3.792 -7.015 24.088 1.00 89.44 288 ALA A CA 1
ATOM 2384 C C . ALA A 1 288 ? -4.768 -5.864 24.392 1.00 89.44 288 ALA A C 1
ATOM 2386 O O . ALA A 1 288 ? -4.707 -5.280 25.476 1.00 89.44 288 ALA A O 1
ATOM 2387 N N . THR A 1 289 ? -5.706 -5.568 23.487 1.00 85.50 289 THR A N 1
ATOM 2388 C CA . THR A 1 289 ? -6.709 -4.514 23.692 1.00 85.50 289 THR A CA 1
ATOM 2389 C C . THR A 1 289 ? -7.645 -4.845 24.856 1.00 85.50 289 THR A C 1
ATOM 2391 O O . THR A 1 289 ? -7.891 -3.974 25.690 1.00 85.50 289 THR A O 1
ATOM 2394 N N . LYS A 1 290 ? -8.088 -6.105 24.990 1.00 81.31 290 LYS A N 1
ATOM 2395 C CA . LYS A 1 290 ? -8.871 -6.559 26.157 1.00 81.31 290 LYS A CA 1
ATOM 2396 C C . LYS A 1 290 ? -8.114 -6.355 27.471 1.00 81.31 290 LYS A C 1
ATOM 2398 O O . LYS A 1 290 ? -8.680 -5.877 28.448 1.00 81.31 290 LYS A O 1
ATOM 2403 N N . THR A 1 291 ? -6.821 -6.676 27.488 1.00 75.50 291 THR A N 1
ATOM 2404 C CA . THR A 1 291 ? -5.983 -6.549 28.691 1.00 75.50 291 THR A CA 1
ATOM 2405 C C . THR A 1 291 ? -5.754 -5.088 29.087 1.00 75.50 291 THR A C 1
ATOM 2407 O O . THR A 1 291 ? -5.725 -4.774 30.275 1.00 75.50 291 THR A O 1
ATOM 2410 N N . SER A 1 292 ? -5.592 -4.189 28.113 1.00 74.00 292 SER A N 1
ATOM 2411 C CA . SER A 1 292 ? -5.422 -2.752 28.363 1.00 74.00 292 SER A CA 1
ATOM 2412 C C . SER A 1 292 ? -6.713 -2.083 28.839 1.00 74.00 292 SER A C 1
ATOM 2414 O O . SER A 1 292 ? -6.646 -1.230 29.718 1.00 74.00 292 SER A O 1
ATOM 2416 N N . ALA A 1 293 ? -7.871 -2.499 28.316 1.00 61.56 293 ALA A N 1
ATOM 2417 C CA . ALA A 1 293 ? -9.179 -2.017 28.764 1.00 61.56 293 ALA A CA 1
ATOM 2418 C C . ALA A 1 293 ? -9.499 -2.430 30.214 1.00 61.56 293 ALA A C 1
ATOM 2420 O O . ALA A 1 293 ? -10.154 -1.689 30.928 1.00 61.56 293 ALA A O 1
ATOM 2421 N N . LEU A 1 294 ? -8.984 -3.574 30.682 1.00 48.78 294 LEU A N 1
ATOM 2422 C CA . LEU A 1 294 ? -9.149 -4.042 32.068 1.00 48.78 294 LEU A CA 1
ATOM 2423 C C . LEU A 1 294 ? -8.265 -3.310 33.098 1.00 48.78 294 LEU A C 1
ATOM 2425 O O . LEU A 1 294 ? -8.391 -3.566 34.294 1.00 48.78 294 LEU A O 1
ATOM 2429 N N . LYS A 1 295 ? -7.322 -2.469 32.654 1.00 43.97 295 LYS A N 1
ATOM 2430 C CA . LYS A 1 295 ? -6.372 -1.746 33.522 1.00 43.97 295 LYS A CA 1
ATOM 2431 C C . LYS A 1 295 ? -6.671 -0.249 33.656 1.00 43.97 295 LYS A C 1
ATOM 2433 O O . LYS A 1 295 ? -5.923 0.432 34.357 1.00 43.97 295 LYS A O 1
ATOM 2438 N N . GLN A 1 296 ? -7.693 0.248 32.964 1.00 42.50 296 GLN A N 1
ATOM 2439 C CA . GLN A 1 296 ? -8.214 1.613 33.089 1.00 42.50 296 GLN A CA 1
ATOM 2440 C C . GLN A 1 296 ? -9.435 1.600 34.004 1.00 42.50 296 GLN A C 1
ATOM 2442 O O . GLN A 1 296 ? -9.579 2.586 34.757 1.00 42.50 296 GLN A O 1
#

pLDDT: mean 89.58, std 12.87, range [35.19, 98.69]

Foldseek 3Di:
DDPVVVLVVVVCVVLVVLLVLLVVLVVVLLVVCVVVVVVVLSVVVCVVCCVVQPPDDSSCSCSPPLNVVLLCLLVLLQCLVPVDHPPVLSSLLSNLLVLLLVLLVCLVVPVPVVNVVSNVVSVCSNVVSLPVQADPPRCLVVLLVVLVVVSVVCVVVVNDDSLSSSLSSSLSSLCSSCVSVVNNVSNVLSNVLSVLVSVLSQLVCCLVCVVVCVVVVHDDPLVVVLVVPADVVGDSVNSCLVPSNVVSLVVSLVSLVVSLVSCVPSSRPPVNSSSVVVNVVSVVVSVVVVVVSVVD

Secondary structure (DSSP, 8-state):
--HHHHHHHHHHHHHHHHHHHHHHHHHHHHHHHHHTT-HHHHHHHHHHHHHHHTTS-HHHHHTSTTTHHHHHHHHHHHHHHHSS--HHHHHHHHHHHHHHHHHHHHHSTTS-GGGHHHHHHHHHHHHHTTTTTS-TT-HHHHHHHHHHHHHHHHHHTT---HHHHHHHHHHHHHHHHHHHTT-GGGHHHHHHHHHHHHHHHHHHHHHHTHHHHHHTT---HHHHHHHHHSPTT--HHHHIIIIIHHHHHHHHHHHHHHHHHHHGGG--HHHHHHHHHHHHHHHHHHHHHHHHHTT-

Radius of gyration: 20.37 Å; chains: 1; bounding box: 55×57×61 Å